Protein AF-A0A1H8SU62-F1 (afdb_monomer_lite)

Secondary structure (DSSP, 8-state):
-EEEE-S-HHHHHHHHHHHHHTT--EEE-SSSEEEE-GGGHHHHHHHHHHHHIIIIIHHHHHHHHHHTS----HHHHHHHHHHHHHHHH-STTTT-HHHHHHHHHHHHHT---TT-SEEEHHHHHHHHHHH-HHHHHHHHHHHHHHHHHHHHHHHHHHHHHHHHHTSPPB--EEEEEETTEEEEEETTSPBPPHHHHHHHHHHTTGGGGT--TT-TTHHHHHHH-BS-EEEE-S-TT-HHHHHHHHHHGGGEEEE-GGG---

pLDDT: mean 88.72, std 9.35, range [48.22, 98.31]

Foldseek 3Di:
DAKEFDPDQVLVVVLVVVCVVVVADWDDPDSGIIDHDLVCQLVVLLVLLVSCLPPPLLVVLLVCCCPPVVDDDPVVSVQLSVLLCCLQRHCPVPPVVVSVVLNVVSSVLSHDDSPHHYDYSVVSVVVCVVPPVVSSVVSSVVSVVVVVVVVVVVVLLVVLQVLLVVDDAAFEWEWADDPPDIWIAGPVRHTDDPVNLVVLLVPRVPVVRPPPPPPSPSSSCSSRSHQAYEYADPDPPDPVLVSCCSRNPPRYDYDHNVPDPD

Radius of gyration: 25.81 Å; chains: 1; bounding box: 54×44×72 Å

Organism: NCBI:txid872970

InterPro domains:
  IPR014199 Sporulation protein YtxC [PF08812] (44-252)

Sequence (262 aa):
MVKVKFKNEMDQHLLRIKLREQQLMWRIVNDQEIEIFDHDVERISHWLAELFFYYDLRSTLKDRLINHYYYYDFNEIDTILAIAAQILLTEQYKGVSFLTDLYVTYQSYFKLEDKKDLYDYELTIQQFYHQADWVIDEVVARAIDEKKQDESYQIFLQSLRDFVKERALGAICYLKQDADQLRIYQDGGKRYQNHELDQLIMSTPLHIYDFSYDDECLCPLLALNPKNLYIYSDAQTDPILTTLQNVFEERVIICPEHAFPY

Structure (mmCIF, N/CA/C/O backbone):
data_AF-A0A1H8SU62-F1
#
_entry.id   AF-A0A1H8SU62-F1
#
loop_
_atom_site.group_PDB
_atom_site.id
_atom_site.type_symbol
_atom_site.label_atom_id
_atom_site.label_alt_id
_atom_site.label_comp_id
_atom_site.label_asym_id
_atom_site.label_entity_id
_atom_site.label_seq_id
_atom_site.pdbx_PDB_ins_code
_atom_site.Cartn_x
_atom_site.Cartn_y
_atom_site.Cartn_z
_atom_site.occupancy
_atom_site.B_iso_or_equiv
_atom_site.auth_seq_id
_atom_site.auth_comp_id
_atom_site.auth_asym_id
_atom_site.auth_atom_id
_atom_site.pdbx_PDB_model_num
ATOM 1 N N . MET A 1 1 ? 13.087 13.969 -29.354 1.00 80.19 1 MET A N 1
ATOM 2 C CA . MET A 1 1 ? 12.530 12.607 -29.475 1.00 80.19 1 MET A CA 1
ATOM 3 C C . MET A 1 1 ? 13.539 11.671 -28.854 1.00 80.19 1 MET A C 1
ATOM 5 O O . MET A 1 1 ? 14.727 11.878 -29.081 1.00 80.19 1 MET A O 1
ATOM 9 N N . VAL A 1 2 ? 13.095 10.652 -28.124 1.00 87.00 2 VAL A N 1
ATOM 10 C CA . VAL A 1 2 ? 13.981 9.695 -27.445 1.00 87.00 2 VAL A CA 1
ATOM 11 C C . VAL A 1 2 ? 13.826 8.323 -28.089 1.00 87.00 2 VAL A C 1
ATOM 13 O O . VAL A 1 2 ? 12.703 7.857 -28.299 1.00 87.00 2 VAL A O 1
ATOM 16 N N . LYS A 1 3 ? 14.942 7.661 -28.413 1.00 91.31 3 LYS A N 1
ATOM 17 C CA . LYS A 1 3 ? 14.925 6.265 -28.869 1.00 91.31 3 LYS A CA 1
ATOM 18 C C . LYS A 1 3 ? 15.132 5.334 -27.690 1.00 91.31 3 LYS A C 1
ATOM 20 O O . LYS A 1 3 ? 16.090 5.494 -26.943 1.00 91.31 3 LYS A O 1
ATOM 25 N N . VAL A 1 4 ? 14.274 4.337 -27.564 1.00 91.75 4 VAL A N 1
ATOM 26 C CA . VAL A 1 4 ? 14.376 3.262 -26.581 1.00 91.75 4 VAL A CA 1
ATOM 27 C C . VAL A 1 4 ? 14.733 1.986 -27.329 1.00 91.75 4 VAL A C 1
ATOM 29 O O . VAL A 1 4 ? 14.004 1.551 -28.225 1.00 91.75 4 VAL A O 1
ATOM 32 N N . LYS A 1 5 ? 15.879 1.412 -26.982 1.00 93.31 5 LYS A N 1
ATOM 33 C CA . LYS A 1 5 ? 16.399 0.176 -27.548 1.00 93.31 5 LYS A CA 1
ATOM 34 C C . LYS A 1 5 ? 16.127 -0.989 -26.607 1.00 93.31 5 LYS A C 1
ATOM 36 O O . LYS A 1 5 ? 16.417 -0.896 -25.417 1.00 93.31 5 LYS A O 1
ATOM 41 N N . PHE A 1 6 ? 15.646 -2.073 -27.202 1.00 92.88 6 PHE A N 1
ATOM 42 C CA . PHE A 1 6 ? 15.405 -3.366 -26.584 1.00 92.88 6 PHE A CA 1
ATOM 43 C C . PHE A 1 6 ? 16.187 -4.441 -27.345 1.00 92.88 6 PHE A C 1
ATOM 45 O O . PHE A 1 6 ? 16.160 -4.498 -28.576 1.00 92.88 6 PHE A O 1
ATOM 52 N N . LYS A 1 7 ? 16.875 -5.314 -26.624 1.00 89.00 7 LYS A N 1
ATOM 53 C CA . LYS A 1 7 ? 17.451 -6.572 -27.116 1.00 89.00 7 LYS A CA 1
ATOM 54 C C . LYS A 1 7 ? 16.427 -7.701 -27.064 1.00 89.00 7 LYS A C 1
ATOM 56 O O . LYS A 1 7 ? 16.526 -8.621 -27.874 1.00 89.00 7 LYS A O 1
ATOM 61 N N . ASN A 1 8 ? 15.477 -7.642 -26.135 1.00 87.00 8 ASN A N 1
ATOM 62 C CA . ASN A 1 8 ? 14.402 -8.616 -26.005 1.00 87.00 8 ASN A CA 1
ATOM 63 C C . ASN A 1 8 ? 13.141 -8.163 -26.764 1.00 87.00 8 ASN A C 1
ATOM 65 O O . ASN A 1 8 ? 12.555 -7.119 -26.473 1.00 87.00 8 ASN A O 1
ATOM 69 N N . GLU A 1 9 ? 12.691 -8.973 -27.727 1.00 85.50 9 GLU A N 1
ATOM 70 C CA . GLU A 1 9 ? 11.477 -8.690 -28.506 1.00 85.50 9 GLU A CA 1
ATOM 71 C C . GLU A 1 9 ? 10.210 -8.671 -27.640 1.00 85.50 9 GLU A C 1
ATOM 73 O O . GLU A 1 9 ? 9.275 -7.926 -27.941 1.00 85.50 9 GLU A O 1
ATOM 78 N N . MET A 1 10 ? 10.172 -9.451 -26.553 1.00 87.56 10 MET A N 1
ATOM 79 C CA . MET A 1 10 ? 9.022 -9.488 -25.646 1.00 87.56 10 MET A CA 1
ATOM 80 C C . MET A 1 10 ? 8.835 -8.159 -24.915 1.00 87.56 10 MET A C 1
ATOM 82 O O . MET A 1 10 ? 7.730 -7.617 -24.918 1.00 87.56 10 MET A O 1
ATOM 86 N N . ASP A 1 11 ? 9.906 -7.597 -24.359 1.00 89.94 11 ASP A N 1
ATOM 87 C CA . ASP A 1 11 ? 9.868 -6.331 -23.613 1.00 89.94 11 ASP A CA 1
ATOM 88 C C . ASP A 1 11 ? 9.456 -5.176 -24.528 1.00 89.94 11 ASP A C 1
ATOM 90 O O . ASP A 1 11 ? 8.573 -4.371 -24.211 1.00 89.94 11 ASP A O 1
ATOM 94 N N . GLN A 1 12 ? 10.007 -5.179 -25.742 1.00 91.31 12 GLN A N 1
ATOM 95 C CA . GLN A 1 12 ? 9.610 -4.258 -26.792 1.00 91.31 12 GLN A CA 1
ATOM 96 C C . GLN A 1 12 ? 8.119 -4.403 -27.146 1.00 91.31 12 GLN A C 1
ATOM 98 O O . GLN A 1 12 ? 7.410 -3.405 -27.303 1.00 91.31 12 GLN A O 1
ATOM 103 N N . HIS A 1 13 ? 7.624 -5.635 -27.296 1.00 90.31 13 HIS A N 1
ATOM 104 C CA . HIS A 1 13 ? 6.225 -5.907 -27.621 1.00 90.31 13 HIS A CA 1
ATOM 105 C C . HIS A 1 13 ? 5.271 -5.419 -26.524 1.00 90.31 13 HIS A C 1
ATOM 107 O O . HIS A 1 13 ? 4.254 -4.792 -26.832 1.00 90.31 13 HIS A O 1
ATOM 113 N N . LEU A 1 14 ? 5.620 -5.642 -25.258 1.00 90.56 14 LEU A N 1
ATOM 114 C CA . LEU A 1 14 ? 4.830 -5.220 -24.102 1.00 90.56 14 LEU A CA 1
ATOM 115 C C . LEU A 1 14 ? 4.720 -3.696 -24.013 1.00 90.56 14 LEU A C 1
ATOM 117 O O . LEU A 1 14 ? 3.614 -3.170 -23.852 1.00 90.56 14 LEU A O 1
ATOM 121 N N . LEU A 1 15 ? 5.825 -2.969 -24.222 1.00 91.12 15 LEU A N 1
ATOM 122 C CA . LEU A 1 15 ? 5.770 -1.508 -24.288 1.00 91.12 15 LEU A CA 1
ATOM 123 C C . LEU A 1 15 ? 4.880 -1.031 -25.450 1.00 91.12 15 LEU A C 1
ATOM 125 O O . LEU A 1 15 ? 4.093 -0.098 -25.286 1.00 91.12 15 LEU A O 1
ATOM 129 N N . ARG A 1 16 ? 4.945 -1.685 -26.618 1.00 90.00 16 ARG A N 1
ATOM 130 C CA . ARG A 1 16 ? 4.105 -1.342 -27.784 1.00 90.00 16 ARG A CA 1
ATOM 131 C C . ARG A 1 16 ? 2.614 -1.536 -27.524 1.00 90.00 16 ARG A C 1
ATOM 133 O O . ARG A 1 16 ? 1.825 -0.720 -28.002 1.00 90.00 16 ARG A O 1
ATOM 140 N N . ILE A 1 17 ? 2.221 -2.594 -26.810 1.00 90.62 17 ILE A N 1
ATOM 141 C CA . ILE A 1 17 ? 0.822 -2.803 -26.404 1.00 90.62 17 ILE A CA 1
ATOM 142 C C . ILE A 1 17 ? 0.361 -1.610 -25.567 1.00 90.62 17 ILE A C 1
ATOM 144 O O . ILE A 1 17 ? -0.621 -0.958 -25.920 1.00 90.62 17 ILE A O 1
ATOM 148 N N . LYS A 1 18 ? 1.137 -1.252 -24.543 1.00 90.38 18 LYS A N 1
ATOM 149 C CA . LYS A 1 18 ? 0.808 -0.158 -23.626 1.00 90.38 18 LYS A CA 1
ATOM 150 C C . LYS A 1 18 ? 0.732 1.204 -24.321 1.00 90.38 18 LYS A C 1
ATOM 152 O O . LYS A 1 18 ? -0.202 1.970 -24.095 1.00 90.38 18 LYS A O 1
ATOM 157 N N . LEU A 1 19 ? 1.662 1.478 -25.240 1.00 90.06 19 LEU A N 1
ATOM 158 C CA . LEU A 1 19 ? 1.638 2.677 -26.084 1.00 90.06 19 LEU A CA 1
ATOM 159 C C . LEU A 1 19 ? 0.359 2.755 -26.936 1.00 90.06 19 LEU A C 1
ATOM 161 O O . LEU A 1 19 ? -0.230 3.829 -27.056 1.00 90.06 19 LEU A O 1
ATOM 165 N N . ARG A 1 20 ? -0.092 1.630 -27.513 1.00 90.62 20 ARG A N 1
ATOM 166 C CA . ARG A 1 20 ? -1.335 1.571 -28.306 1.00 90.62 20 ARG A CA 1
ATOM 167 C C . ARG A 1 20 ? -2.582 1.765 -27.452 1.00 90.62 20 ARG A C 1
ATOM 169 O O . ARG A 1 20 ? -3.463 2.518 -27.858 1.00 90.62 20 ARG A O 1
ATOM 176 N N . GLU A 1 21 ? -2.658 1.110 -26.296 1.00 90.69 21 GLU A N 1
ATOM 177 C CA . GLU A 1 21 ? -3.787 1.235 -25.362 1.00 90.69 21 GLU A CA 1
ATOM 178 C C . GLU A 1 21 ? -3.997 2.682 -24.912 1.00 90.69 21 GLU A C 1
ATOM 180 O O . GLU A 1 21 ? -5.129 3.137 -24.774 1.00 90.69 21 GLU A O 1
ATOM 185 N N . GLN A 1 22 ? -2.902 3.420 -24.745 1.00 89.19 22 GLN A N 1
ATOM 186 C CA . GLN A 1 22 ? -2.911 4.807 -24.289 1.00 89.19 22 GLN A CA 1
ATOM 187 C C . GLN A 1 22 ? -2.891 5.828 -25.431 1.00 89.19 22 GLN A C 1
ATOM 189 O O . GLN A 1 22 ? -2.747 7.021 -25.173 1.00 89.19 22 GLN A O 1
ATOM 194 N N . GLN A 1 23 ? -3.047 5.365 -26.678 1.00 87.19 23 GLN A N 1
ATOM 195 C CA . GLN A 1 23 ? -3.116 6.191 -27.887 1.00 87.19 23 GLN A CA 1
ATOM 196 C C . GLN A 1 23 ? -1.925 7.149 -28.060 1.00 87.19 23 GLN A C 1
ATOM 198 O O . GLN A 1 23 ? -2.066 8.226 -28.640 1.00 87.19 23 GLN A O 1
ATOM 203 N N . LEU A 1 24 ? -0.744 6.755 -27.578 1.00 87.62 24 LEU A N 1
ATOM 204 C CA . LEU A 1 24 ? 0.466 7.561 -27.708 1.00 87.62 24 LEU A CA 1
ATOM 205 C C . LEU A 1 24 ? 1.086 7.391 -29.093 1.00 87.62 24 LEU A C 1
ATOM 207 O O . LEU A 1 24 ? 1.017 6.325 -29.712 1.00 87.62 24 LEU A O 1
ATOM 211 N N . MET A 1 25 ? 1.711 8.457 -29.583 1.00 85.44 25 MET A N 1
ATOM 212 C CA . MET A 1 25 ? 2.413 8.440 -30.862 1.00 85.44 25 MET A CA 1
ATOM 213 C C . MET A 1 25 ? 3.802 7.819 -30.677 1.00 85.44 25 MET A C 1
ATOM 215 O O . MET A 1 25 ? 4.532 8.165 -29.755 1.00 85.44 25 MET A O 1
ATOM 219 N N . TRP A 1 26 ? 4.192 6.910 -31.566 1.00 89.94 26 TRP A N 1
ATOM 220 C CA . TRP A 1 26 ? 5.520 6.290 -31.576 1.00 89.94 26 TRP A CA 1
ATOM 221 C C . TRP A 1 26 ? 5.835 5.759 -32.972 1.00 89.94 26 TRP A C 1
ATOM 223 O O . TRP A 1 26 ? 4.931 5.560 -33.790 1.00 89.94 26 TRP A O 1
ATOM 233 N N . ARG A 1 27 ? 7.113 5.506 -33.262 1.00 88.75 27 ARG A N 1
ATOM 234 C CA . ARG A 1 27 ? 7.515 4.830 -34.503 1.00 88.75 27 ARG A CA 1
ATOM 235 C C . ARG A 1 27 ? 8.575 3.770 -34.260 1.00 88.75 27 ARG A C 1
ATOM 237 O O . ARG A 1 27 ? 9.408 3.894 -33.371 1.00 88.75 27 ARG A O 1
ATOM 244 N N . ILE A 1 28 ? 8.550 2.734 -35.090 1.00 88.62 28 ILE A N 1
ATOM 245 C CA . ILE A 1 28 ? 9.623 1.742 -35.160 1.00 88.62 28 ILE A CA 1
ATOM 246 C C . ILE A 1 28 ? 10.748 2.357 -35.987 1.00 88.62 28 ILE A C 1
ATOM 248 O O . ILE A 1 28 ? 10.514 2.765 -37.125 1.00 88.62 28 ILE A O 1
ATOM 252 N N . VAL A 1 29 ? 11.948 2.444 -35.415 1.00 88.06 29 VAL A N 1
ATOM 253 C CA . VAL A 1 29 ? 13.147 2.889 -36.143 1.00 88.06 29 VAL A CA 1
ATOM 254 C C . VAL A 1 29 ? 13.807 1.693 -36.819 1.00 88.06 29 VAL A C 1
ATOM 256 O O . VAL A 1 29 ? 14.164 1.758 -37.993 1.00 88.06 29 VAL A O 1
ATOM 259 N N . ASN A 1 30 ? 13.942 0.597 -36.077 1.00 88.69 30 ASN A N 1
ATOM 260 C CA . ASN A 1 30 ? 14.419 -0.700 -36.546 1.00 88.69 30 ASN A CA 1
ATOM 261 C C . ASN A 1 30 ? 13.845 -1.806 -35.639 1.00 88.69 30 ASN A C 1
ATOM 263 O O . ASN A 1 30 ? 13.056 -1.518 -34.738 1.00 88.69 30 ASN A O 1
ATOM 267 N N . ASP A 1 31 ? 14.244 -3.059 -35.855 1.00 84.75 31 ASP A N 1
ATOM 268 C CA . ASP A 1 31 ? 13.717 -4.207 -35.102 1.00 84.75 31 ASP A CA 1
ATOM 269 C C . ASP A 1 31 ? 13.921 -4.088 -33.581 1.00 84.75 31 ASP A C 1
ATOM 271 O O . ASP A 1 31 ? 13.123 -4.613 -32.812 1.00 84.75 31 ASP A O 1
ATOM 275 N N . GLN A 1 32 ? 14.920 -3.329 -33.125 1.00 87.62 32 GLN A N 1
ATOM 276 C CA . GLN A 1 32 ? 15.281 -3.177 -31.711 1.00 87.62 32 GLN A CA 1
ATOM 277 C C . GLN A 1 32 ? 14.908 -1.813 -31.117 1.00 87.62 32 GLN A C 1
ATOM 279 O O . GLN A 1 32 ? 14.823 -1.678 -29.900 1.00 87.62 32 GLN A O 1
ATOM 284 N N . GLU A 1 33 ? 14.632 -0.804 -31.940 1.00 91.12 33 GLU A N 1
ATOM 285 C CA . GLU A 1 33 ? 14.457 0.580 -31.501 1.00 91.12 33 GLU A CA 1
ATOM 286 C C . GLU A 1 33 ? 13.044 1.109 -31.752 1.00 91.12 33 GLU A C 1
ATOM 288 O O . GLU A 1 33 ? 12.509 1.073 -32.867 1.00 91.12 33 GLU A O 1
ATOM 293 N N . ILE A 1 34 ? 12.473 1.691 -30.702 1.00 91.19 34 ILE A N 1
ATOM 294 C CA . ILE A 1 34 ? 11.247 2.481 -30.754 1.00 91.19 34 ILE A CA 1
ATOM 295 C C . ILE A 1 34 ? 11.624 3.933 -30.501 1.00 91.19 34 ILE A C 1
ATOM 297 O O . ILE A 1 34 ? 12.335 4.229 -29.548 1.00 91.19 34 ILE A O 1
ATOM 301 N N . GLU A 1 35 ? 11.133 4.847 -31.324 1.00 90.19 35 GLU A N 1
ATOM 302 C CA . GLU A 1 35 ? 11.255 6.273 -31.054 1.00 90.19 35 GLU A CA 1
ATOM 303 C C . GLU A 1 35 ? 9.947 6.830 -30.514 1.00 90.19 35 GLU A C 1
ATOM 305 O O . GLU A 1 35 ? 8.857 6.514 -31.013 1.00 90.19 35 GLU A O 1
ATOM 310 N N . ILE A 1 36 ? 10.090 7.671 -29.494 1.00 88.69 36 ILE A N 1
ATOM 311 C CA . ILE A 1 36 ? 8.989 8.242 -28.745 1.00 88.69 36 ILE A CA 1
ATOM 312 C C . ILE A 1 36 ? 9.149 9.761 -28.632 1.00 88.69 36 ILE A C 1
ATOM 314 O O . ILE A 1 36 ? 10.251 10.313 -28.729 1.00 88.69 36 ILE A O 1
ATOM 318 N N . PHE A 1 37 ? 8.022 10.453 -28.496 1.00 84.31 37 PHE A N 1
ATOM 319 C CA . PHE A 1 37 ? 7.964 11.908 -28.458 1.00 84.31 37 PHE A CA 1
ATOM 320 C C . PHE A 1 37 ? 8.298 12.438 -27.060 1.00 84.31 37 PHE A C 1
ATOM 322 O O . PHE A 1 37 ? 7.964 11.821 -26.055 1.00 84.31 37 PHE A O 1
ATOM 329 N N . ASP A 1 38 ? 8.916 13.620 -27.008 1.00 79.75 38 ASP A N 1
ATOM 330 C CA . ASP A 1 38 ? 9.481 14.171 -25.765 1.00 79.75 38 ASP A CA 1
ATOM 331 C C . ASP A 1 38 ? 8.427 14.464 -24.687 1.00 79.75 38 ASP A C 1
ATOM 333 O O . ASP A 1 38 ? 8.704 14.371 -23.501 1.00 79.75 38 ASP A O 1
ATOM 337 N N . HIS A 1 39 ? 7.187 14.759 -25.081 1.00 84.12 39 HIS A N 1
ATOM 338 C CA . HIS A 1 39 ? 6.113 15.052 -24.127 1.00 84.12 39 HIS A CA 1
ATOM 339 C C . HIS A 1 39 ? 5.650 13.835 -23.307 1.00 84.12 39 HIS A C 1
ATOM 341 O O . HIS A 1 39 ? 4.993 14.023 -22.288 1.00 84.12 39 HIS A O 1
ATOM 347 N N . ASP A 1 40 ? 5.999 12.611 -23.721 1.00 87.56 40 ASP A N 1
ATOM 348 C CA . ASP A 1 40 ? 5.587 11.370 -23.051 1.00 87.56 40 ASP A CA 1
ATOM 349 C C . ASP A 1 40 ? 6.707 10.739 -22.198 1.00 87.56 40 ASP A C 1
ATOM 351 O O . ASP A 1 40 ? 6.511 9.685 -21.588 1.00 87.56 40 ASP A O 1
ATOM 355 N N . VAL A 1 41 ? 7.886 11.369 -22.138 1.00 88.50 41 VAL A N 1
ATOM 356 C CA . VAL A 1 41 ? 9.120 10.826 -21.535 1.00 88.50 41 VAL A CA 1
ATOM 357 C C . VAL A 1 41 ? 8.924 10.395 -20.082 1.00 88.50 41 VAL A C 1
ATOM 359 O O . VAL A 1 41 ? 9.322 9.285 -19.722 1.00 88.50 41 VAL A O 1
ATOM 362 N N . GLU A 1 42 ? 8.279 11.213 -19.247 1.00 89.81 42 GLU A N 1
ATOM 363 C CA . GLU A 1 42 ? 8.022 10.871 -17.837 1.00 89.81 42 GLU A CA 1
ATOM 364 C C . GLU A 1 42 ? 7.132 9.632 -17.708 1.00 89.81 42 GLU A C 1
ATOM 366 O O . GLU A 1 42 ? 7.440 8.695 -16.969 1.00 89.81 42 GLU A O 1
ATOM 371 N N . ARG A 1 43 ? 6.055 9.586 -18.496 1.00 90.69 43 ARG A N 1
ATOM 372 C CA . ARG A 1 43 ? 5.093 8.484 -18.484 1.00 90.69 43 ARG A CA 1
ATOM 373 C C . ARG A 1 43 ? 5.725 7.171 -18.931 1.00 90.69 43 ARG A C 1
ATOM 375 O O . ARG A 1 43 ? 5.437 6.118 -18.370 1.00 90.69 43 ARG A O 1
ATOM 382 N N . ILE A 1 44 ? 6.595 7.229 -19.931 1.00 92.44 44 ILE A N 1
ATOM 383 C CA . ILE A 1 44 ? 7.276 6.042 -20.445 1.00 92.44 44 ILE A CA 1
ATOM 384 C C . ILE A 1 44 ? 8.384 5.597 -19.502 1.00 92.44 44 ILE A C 1
ATOM 386 O O . ILE A 1 44 ? 8.540 4.398 -19.313 1.00 92.44 44 ILE A O 1
ATOM 390 N N . SER A 1 45 ? 9.103 6.529 -18.870 1.00 94.25 45 SER A N 1
ATOM 391 C CA . SER A 1 45 ? 10.074 6.203 -17.816 1.00 94.25 45 SER A CA 1
ATOM 392 C C . SER A 1 45 ? 9.422 5.348 -16.733 1.00 94.25 45 SER A C 1
ATOM 394 O O . SER A 1 45 ? 9.931 4.288 -16.371 1.00 94.25 45 SER A O 1
ATOM 396 N N . HIS A 1 46 ? 8.233 5.766 -16.295 1.00 94.12 46 HIS A N 1
ATOM 397 C CA . HIS A 1 46 ? 7.438 5.014 -15.340 1.00 94.12 46 HIS A CA 1
ATOM 398 C C . HIS A 1 46 ? 7.064 3.616 -15.859 1.00 94.12 46 HIS A C 1
ATOM 400 O O . HIS A 1 46 ? 7.200 2.626 -15.147 1.00 94.12 46 HIS A O 1
ATOM 406 N N . TRP A 1 47 ? 6.660 3.491 -17.125 1.00 94.69 47 TRP A N 1
ATOM 407 C CA . TRP A 1 47 ? 6.332 2.184 -17.704 1.00 94.69 47 TRP A CA 1
ATOM 408 C C . TRP A 1 47 ? 7.527 1.260 -17.889 1.00 94.69 47 TRP A C 1
ATOM 410 O O . TRP A 1 47 ? 7.345 0.051 -17.800 1.00 94.69 47 TRP A O 1
ATOM 420 N N . LEU A 1 48 ? 8.717 1.797 -18.152 1.00 95.69 48 LEU A N 1
ATOM 421 C CA . LEU A 1 48 ? 9.949 1.012 -18.201 1.00 95.69 48 LEU A CA 1
ATOM 422 C C . LEU A 1 48 ? 10.288 0.460 -16.813 1.00 95.69 48 LEU A C 1
ATOM 424 O O . LEU A 1 48 ? 10.642 -0.709 -16.703 1.00 95.69 48 LEU A O 1
ATOM 428 N N . ALA A 1 49 ? 10.103 1.264 -15.761 1.00 96.75 49 ALA A N 1
ATOM 429 C CA . ALA A 1 49 ? 10.224 0.799 -14.383 1.00 96.75 49 ALA A CA 1
ATOM 430 C C . ALA A 1 49 ? 9.191 -0.301 -14.069 1.00 96.75 49 ALA A C 1
ATOM 432 O O . ALA A 1 49 ? 9.554 -1.373 -13.596 1.00 96.75 49 ALA A O 1
ATOM 433 N N . GLU A 1 50 ? 7.911 -0.099 -14.399 1.00 96.38 50 GLU A N 1
ATOM 434 C CA . GLU A 1 50 ? 6.878 -1.128 -14.200 1.00 96.38 50 GLU A CA 1
ATOM 435 C C . GLU A 1 50 ? 7.176 -2.419 -14.979 1.00 96.38 50 GLU A C 1
ATOM 437 O O . GLU A 1 50 ? 7.007 -3.516 -14.446 1.00 96.38 50 GLU A O 1
ATOM 442 N N . LEU A 1 51 ? 7.634 -2.307 -16.229 1.00 95.75 51 LEU A N 1
ATOM 443 C CA . LEU A 1 51 ? 8.027 -3.451 -17.051 1.00 95.75 51 LEU A CA 1
ATOM 444 C C . LEU A 1 51 ? 9.142 -4.244 -16.358 1.00 95.75 51 LEU A C 1
ATOM 446 O O . LEU A 1 51 ? 8.996 -5.448 -16.151 1.00 95.75 51 LEU A O 1
ATOM 450 N N . PHE A 1 52 ? 10.194 -3.561 -15.910 1.00 96.19 52 PHE A N 1
ATOM 451 C CA . PHE A 1 52 ? 11.290 -4.190 -15.181 1.00 96.19 52 PHE A CA 1
ATOM 452 C C . PHE A 1 52 ? 10.807 -4.857 -13.889 1.00 96.19 52 PHE A C 1
ATOM 454 O O . PHE A 1 52 ? 11.206 -5.984 -13.586 1.00 96.19 52 PHE A O 1
ATOM 461 N N . PHE A 1 53 ? 9.914 -4.202 -13.136 1.00 97.25 53 PHE A N 1
ATOM 462 C CA . PHE A 1 53 ? 9.354 -4.777 -11.917 1.00 97.25 53 PHE A CA 1
ATOM 463 C C . PHE A 1 53 ? 8.695 -6.131 -12.188 1.00 97.25 53 PHE A C 1
ATOM 465 O O . PHE A 1 53 ? 9.032 -7.123 -11.544 1.00 97.25 53 PHE A O 1
ATOM 472 N N . TYR A 1 54 ? 7.753 -6.182 -13.131 1.00 95.44 54 TYR A N 1
ATOM 473 C CA . TYR A 1 54 ? 6.915 -7.365 -13.319 1.00 95.44 54 TYR A CA 1
ATOM 474 C C . TYR A 1 54 ? 7.626 -8.526 -14.016 1.00 95.44 54 TYR A C 1
ATOM 476 O O . TYR A 1 54 ? 7.316 -9.676 -13.696 1.00 95.44 54 TYR A O 1
ATOM 484 N N . TYR A 1 55 ? 8.548 -8.248 -14.941 1.00 93.12 55 TYR A N 1
ATOM 485 C CA . TYR A 1 55 ? 9.148 -9.279 -15.795 1.00 93.12 55 TYR A CA 1
ATOM 486 C C . TYR A 1 55 ? 10.527 -9.746 -15.328 1.00 93.12 55 TYR A C 1
ATOM 488 O O . TYR A 1 55 ? 10.854 -10.916 -15.522 1.00 93.12 55 TYR A O 1
ATOM 496 N N . ASP A 1 56 ? 11.284 -8.895 -14.634 1.00 93.12 56 ASP A N 1
ATOM 497 C CA . ASP A 1 56 ? 12.624 -9.232 -14.156 1.00 93.12 56 ASP A CA 1
ATOM 498 C C . ASP A 1 56 ? 12.663 -9.268 -12.622 1.00 93.12 56 ASP A C 1
ATOM 500 O O . ASP A 1 56 ? 12.810 -10.334 -12.008 1.00 93.12 56 ASP A O 1
ATOM 504 N N . LEU A 1 57 ? 12.456 -8.111 -11.984 1.00 96.62 57 LEU A N 1
ATOM 505 C CA . LEU A 1 57 ? 12.721 -7.917 -10.559 1.00 96.62 57 LEU A CA 1
ATOM 506 C C . LEU A 1 57 ? 11.814 -8.766 -9.663 1.00 96.62 57 LEU A C 1
ATOM 508 O O . LEU A 1 57 ? 12.293 -9.323 -8.677 1.00 96.62 57 LEU A O 1
ATOM 512 N N . ARG A 1 58 ? 10.527 -8.931 -9.999 1.00 97.12 58 ARG A N 1
ATOM 513 C CA . ARG A 1 58 ? 9.569 -9.721 -9.203 1.00 97.12 58 ARG A CA 1
ATOM 514 C C . ARG A 1 58 ? 10.060 -11.148 -8.966 1.00 97.12 58 ARG A C 1
ATOM 516 O O . ARG A 1 58 ? 9.868 -11.686 -7.876 1.00 97.12 58 ARG A O 1
ATOM 523 N N . SER A 1 59 ? 10.708 -11.757 -9.961 1.00 96.06 59 SER A N 1
ATOM 524 C CA . SER A 1 59 ? 11.283 -13.098 -9.818 1.00 96.06 59 SER A CA 1
ATOM 525 C C . SER A 1 59 ? 12.457 -13.115 -8.834 1.00 96.06 59 SER A C 1
ATOM 527 O O . SER A 1 59 ? 12.537 -14.011 -7.996 1.00 96.06 59 SER A O 1
ATOM 529 N N . THR A 1 60 ? 13.304 -12.083 -8.862 1.00 96.88 60 THR A N 1
ATOM 530 C CA . THR A 1 60 ? 14.415 -11.908 -7.918 1.00 96.88 60 THR A CA 1
ATOM 531 C C . THR A 1 60 ? 13.916 -11.658 -6.496 1.00 96.88 60 THR A C 1
ATOM 533 O O . THR A 1 60 ? 14.414 -12.271 -5.558 1.00 96.88 60 THR A O 1
ATOM 536 N N . LEU A 1 61 ? 12.900 -10.808 -6.319 1.00 97.81 61 LEU A N 1
ATOM 537 C CA . LEU A 1 61 ? 12.286 -10.558 -5.010 1.00 97.81 61 LEU A CA 1
ATOM 538 C C . LEU A 1 61 ? 11.686 -11.842 -4.430 1.00 97.81 61 LEU A C 1
ATOM 540 O O . LEU A 1 61 ? 11.886 -12.152 -3.257 1.00 97.81 61 LEU A O 1
ATOM 544 N N . LYS A 1 62 ? 11.004 -12.631 -5.267 1.00 97.81 62 LYS A N 1
ATOM 545 C CA . LYS A 1 62 ? 10.490 -13.949 -4.883 1.00 97.81 62 LYS A CA 1
ATOM 546 C C . LYS A 1 62 ? 11.611 -14.896 -4.451 1.00 97.81 62 LYS A C 1
ATOM 548 O O . LYS A 1 62 ? 11.462 -15.587 -3.447 1.00 97.81 62 LYS A O 1
ATOM 553 N N . ASP A 1 63 ? 12.724 -14.920 -5.179 1.00 96.88 63 ASP A N 1
ATOM 554 C CA . ASP A 1 63 ? 13.892 -15.725 -4.817 1.00 96.88 63 ASP A CA 1
ATOM 555 C C . ASP A 1 63 ? 14.481 -15.300 -3.460 1.00 96.88 63 ASP A C 1
ATOM 557 O O . ASP A 1 63 ? 14.728 -16.148 -2.601 1.00 96.88 63 ASP A O 1
ATOM 561 N N . ARG A 1 64 ? 14.602 -13.987 -3.204 1.00 96.81 64 ARG A N 1
ATOM 562 C CA . ARG A 1 64 ? 15.023 -13.450 -1.898 1.00 96.81 64 ARG A CA 1
ATOM 563 C C . ARG A 1 64 ? 14.084 -13.894 -0.775 1.00 96.81 64 ARG A C 1
ATOM 565 O O . ARG A 1 64 ? 14.562 -14.383 0.250 1.00 96.81 64 ARG A O 1
ATOM 572 N N . LEU A 1 65 ? 12.770 -13.801 -0.980 1.00 97.81 65 LEU A N 1
ATOM 573 C CA . LEU A 1 65 ? 11.764 -14.234 -0.004 1.00 97.81 65 LEU A CA 1
ATOM 574 C C . LEU A 1 65 ? 11.900 -15.717 0.364 1.00 97.81 65 LEU A C 1
ATOM 576 O O . LEU A 1 65 ? 11.854 -16.061 1.545 1.00 97.81 65 LEU A O 1
ATOM 580 N N . ILE A 1 66 ? 12.115 -16.582 -0.626 1.00 97.69 66 ILE A N 1
ATOM 581 C CA . ILE A 1 66 ? 12.236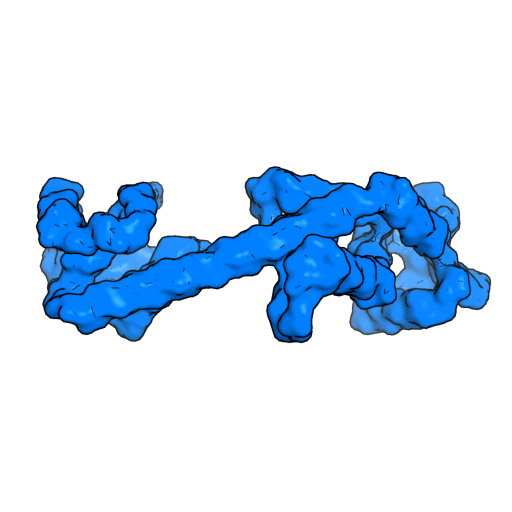 -18.030 -0.414 1.00 97.69 66 ILE A CA 1
ATOM 582 C C . ILE A 1 66 ? 13.581 -18.383 0.230 1.00 97.69 66 ILE A C 1
ATOM 584 O O . ILE A 1 66 ? 13.626 -19.117 1.217 1.00 97.69 66 ILE A O 1
ATOM 588 N N . ASN A 1 67 ? 14.683 -17.870 -0.318 1.00 96.81 67 ASN A N 1
ATOM 589 C CA . ASN A 1 67 ? 16.025 -18.346 0.023 1.00 96.81 67 ASN A CA 1
ATOM 590 C C . ASN A 1 67 ? 16.652 -17.633 1.229 1.00 96.81 67 ASN A C 1
ATOM 592 O O . ASN A 1 67 ? 17.528 -18.208 1.870 1.00 96.81 67 ASN A O 1
ATOM 596 N N . HIS A 1 68 ? 16.232 -16.401 1.539 1.00 95.12 68 HIS A N 1
ATOM 597 C CA . HIS A 1 68 ? 16.820 -15.600 2.623 1.00 95.12 68 HIS A CA 1
ATOM 598 C C . HIS A 1 68 ? 15.856 -15.406 3.795 1.00 95.12 68 HIS A C 1
ATOM 600 O O . HIS A 1 68 ? 16.291 -15.394 4.946 1.00 95.12 68 HIS A O 1
ATOM 606 N N . TYR A 1 69 ? 14.555 -15.292 3.510 1.00 95.50 69 TYR A N 1
ATOM 607 C CA . TYR A 1 69 ? 13.517 -15.074 4.522 1.00 95.50 69 TYR A CA 1
ATOM 608 C C . TYR A 1 69 ? 12.649 -16.310 4.803 1.00 95.50 69 TYR A C 1
ATOM 610 O O . TYR A 1 69 ? 11.834 -16.273 5.720 1.00 95.50 69 TYR A O 1
ATOM 618 N N . TYR A 1 70 ? 12.857 -17.415 4.076 1.00 96.31 70 TYR A N 1
ATOM 619 C CA . TYR A 1 70 ? 12.184 -18.704 4.284 1.00 96.31 70 TYR A CA 1
ATOM 620 C C . TYR A 1 70 ? 10.649 -18.648 4.164 1.00 96.31 70 TYR A C 1
ATOM 622 O O . TYR A 1 70 ? 9.939 -19.404 4.828 1.00 96.31 70 TYR A O 1
ATOM 630 N N . TYR A 1 71 ? 10.127 -17.770 3.302 1.00 95.56 71 TYR A N 1
ATOM 631 C CA . TYR A 1 71 ? 8.706 -17.750 2.946 1.00 95.56 71 TYR A CA 1
ATOM 632 C C . TYR A 1 71 ? 8.398 -18.831 1.905 1.00 95.56 71 TYR A C 1
ATOM 634 O O . TYR A 1 71 ? 9.048 -18.900 0.862 1.00 95.56 71 TYR A O 1
ATOM 642 N N . TYR A 1 72 ? 7.383 -19.659 2.171 1.00 94.12 72 TYR A N 1
ATOM 643 C CA . TYR A 1 72 ? 6.984 -20.770 1.291 1.00 94.12 72 TYR A CA 1
ATOM 644 C C . TYR A 1 72 ? 5.504 -20.757 0.895 1.00 94.12 72 TYR A C 1
ATOM 646 O O . TYR A 1 72 ? 5.124 -21.453 -0.047 1.00 94.12 72 TYR A O 1
ATOM 654 N N . ASP A 1 73 ? 4.667 -19.984 1.590 1.00 97.19 73 ASP A N 1
ATOM 655 C CA . ASP A 1 73 ? 3.265 -19.818 1.218 1.00 97.19 73 ASP A CA 1
ATOM 656 C C . ASP A 1 73 ? 3.157 -18.876 0.010 1.00 97.19 73 ASP A C 1
ATOM 658 O O . ASP A 1 73 ? 3.624 -17.737 0.037 1.00 97.19 73 ASP A O 1
ATOM 662 N N . PHE A 1 74 ? 2.550 -19.359 -1.075 1.00 94.31 74 PHE A N 1
ATOM 663 C CA . PHE A 1 74 ? 2.433 -18.594 -2.315 1.00 94.31 74 PHE A CA 1
ATOM 664 C C . PHE A 1 74 ? 1.549 -17.353 -2.182 1.00 94.31 74 PHE A C 1
ATOM 666 O O . PHE A 1 74 ? 1.875 -16.330 -2.779 1.00 94.31 74 PHE A O 1
ATOM 673 N N . ASN A 1 75 ? 0.473 -17.416 -1.395 1.00 96.25 75 ASN A N 1
ATOM 674 C CA . ASN A 1 75 ? -0.408 -16.269 -1.181 1.00 96.25 75 ASN A CA 1
ATOM 675 C C . ASN A 1 75 ? 0.301 -15.197 -0.348 1.00 96.25 75 ASN A C 1
ATOM 677 O O . ASN A 1 75 ? 0.171 -14.004 -0.622 1.00 96.25 75 ASN A O 1
ATOM 681 N N . GLU A 1 76 ? 1.074 -15.621 0.652 1.00 96.25 76 GLU A N 1
ATOM 682 C CA . GLU A 1 76 ? 1.883 -14.715 1.464 1.00 96.25 76 GLU A CA 1
ATOM 683 C C . GLU A 1 76 ? 2.967 -14.034 0.626 1.00 96.25 76 GLU A C 1
ATOM 685 O O . GLU A 1 76 ? 3.088 -12.810 0.655 1.00 96.25 76 GLU A O 1
ATOM 690 N N . ILE A 1 77 ? 3.694 -14.807 -0.185 1.00 97.81 77 ILE A N 1
ATOM 691 C CA . ILE A 1 77 ? 4.681 -14.273 -1.127 1.00 97.81 77 ILE A CA 1
ATOM 692 C C . ILE A 1 77 ? 4.026 -13.270 -2.079 1.00 97.81 77 ILE A C 1
ATOM 694 O O . ILE A 1 77 ? 4.551 -12.173 -2.252 1.00 97.81 77 ILE A O 1
ATOM 698 N N . ASP A 1 78 ? 2.887 -13.606 -2.690 1.00 97.56 78 ASP A N 1
ATOM 699 C CA . ASP A 1 78 ? 2.217 -12.699 -3.625 1.00 97.56 78 ASP A CA 1
ATOM 700 C C . ASP A 1 78 ? 1.710 -11.421 -2.943 1.00 97.56 78 ASP A C 1
ATOM 702 O O . ASP A 1 78 ? 1.790 -10.349 -3.544 1.00 97.56 78 ASP A O 1
ATOM 706 N N . THR A 1 79 ? 1.274 -11.503 -1.682 1.00 97.69 79 THR A N 1
ATOM 707 C CA . THR A 1 79 ? 0.920 -10.324 -0.874 1.00 97.69 79 THR A CA 1
ATOM 708 C C . THR A 1 79 ? 2.140 -9.430 -0.642 1.00 97.69 79 THR A C 1
ATOM 710 O O . THR A 1 79 ? 2.073 -8.227 -0.891 1.00 97.69 79 THR A O 1
ATOM 713 N N . ILE A 1 80 ? 3.282 -10.002 -0.244 1.00 98.31 80 ILE A N 1
ATOM 714 C CA . ILE A 1 80 ? 4.521 -9.232 -0.034 1.00 98.31 80 ILE A CA 1
ATOM 715 C C . ILE A 1 80 ? 4.994 -8.595 -1.348 1.00 98.31 80 ILE A C 1
ATOM 717 O O . ILE A 1 80 ? 5.375 -7.427 -1.376 1.00 98.31 80 ILE A O 1
ATOM 721 N N . LEU A 1 81 ? 4.931 -9.325 -2.465 1.00 98.31 81 LEU A N 1
ATOM 722 C CA . LEU A 1 81 ? 5.290 -8.792 -3.782 1.00 98.31 81 LEU A CA 1
ATOM 723 C C . LEU A 1 81 ? 4.342 -7.675 -4.240 1.00 98.31 81 LEU A C 1
ATOM 725 O O . LEU A 1 81 ? 4.786 -6.753 -4.923 1.00 98.31 81 LEU A O 1
ATOM 729 N N . ALA A 1 82 ? 3.060 -7.733 -3.872 1.00 97.81 82 ALA A N 1
ATOM 730 C CA . ALA A 1 82 ? 2.113 -6.655 -4.141 1.00 97.81 82 ALA A CA 1
ATOM 731 C C . ALA A 1 82 ? 2.460 -5.385 -3.346 1.00 97.81 82 ALA A C 1
ATOM 733 O O . ALA A 1 82 ? 2.450 -4.296 -3.917 1.00 97.81 82 ALA A O 1
ATOM 734 N N . ILE A 1 83 ? 2.850 -5.519 -2.075 1.00 97.62 83 ILE A N 1
ATOM 735 C CA . ILE A 1 83 ? 3.331 -4.393 -1.259 1.00 97.62 83 ILE A CA 1
ATOM 736 C C . ILE A 1 83 ? 4.636 -3.827 -1.839 1.00 97.62 83 ILE A C 1
ATOM 738 O O . ILE A 1 83 ? 4.767 -2.617 -2.007 1.00 97.62 83 ILE A O 1
ATOM 742 N N . ALA A 1 84 ? 5.581 -4.680 -2.247 1.00 98.12 84 ALA A N 1
ATOM 743 C CA . ALA A 1 84 ? 6.807 -4.233 -2.913 1.00 98.12 84 ALA A CA 1
ATOM 744 C C . ALA A 1 84 ? 6.510 -3.444 -4.205 1.00 98.12 84 ALA A C 1
ATOM 746 O O . ALA A 1 84 ? 7.165 -2.439 -4.482 1.00 98.12 84 ALA A O 1
ATOM 747 N N . ALA A 1 85 ? 5.493 -3.860 -4.969 1.00 97.81 85 ALA A N 1
ATOM 748 C CA . ALA A 1 85 ? 5.020 -3.115 -6.132 1.00 97.81 85 ALA A CA 1
ATOM 749 C C . ALA A 1 85 ? 4.476 -1.735 -5.729 1.00 97.81 85 ALA A C 1
ATOM 751 O O . ALA A 1 85 ? 4.824 -0.742 -6.360 1.00 97.81 85 ALA A O 1
ATOM 752 N N . GLN A 1 86 ? 3.675 -1.651 -4.661 1.00 96.69 86 GLN A N 1
ATOM 753 C CA . GLN A 1 86 ? 3.175 -0.373 -4.140 1.00 96.69 86 GLN A CA 1
ATOM 754 C C . GLN A 1 86 ? 4.323 0.558 -3.731 1.00 96.69 86 GLN A C 1
ATOM 756 O O . GLN A 1 86 ? 4.304 1.730 -4.107 1.00 96.69 86 GLN A O 1
ATOM 761 N N . ILE A 1 87 ? 5.343 0.037 -3.042 1.00 96.81 87 ILE A N 1
ATOM 762 C CA . ILE A 1 87 ? 6.521 0.806 -2.612 1.00 96.81 87 ILE A CA 1
ATOM 763 C C . ILE A 1 87 ? 7.305 1.361 -3.813 1.00 96.81 87 ILE A C 1
ATOM 765 O O . ILE A 1 87 ? 7.703 2.5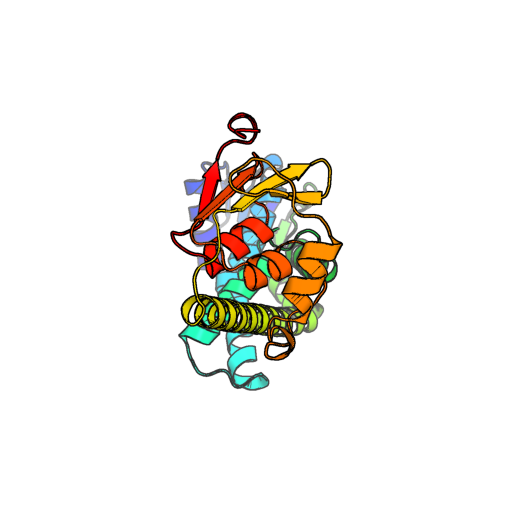21 -3.796 1.00 96.81 87 ILE A O 1
ATOM 769 N N . LEU A 1 88 ? 7.547 0.561 -4.857 1.00 96.88 88 LEU A N 1
ATOM 770 C CA . LEU A 1 88 ? 8.434 0.954 -5.965 1.00 96.88 88 LEU A CA 1
ATOM 771 C C . LEU A 1 88 ? 7.727 1.651 -7.134 1.00 96.88 88 LEU A C 1
ATOM 773 O O . LEU A 1 88 ? 8.369 2.380 -7.896 1.00 96.88 88 LEU A O 1
ATOM 777 N N . LEU A 1 89 ? 6.426 1.417 -7.306 1.00 95.94 89 LEU A N 1
ATOM 778 C CA . LEU A 1 89 ? 5.668 1.857 -8.481 1.00 95.94 89 LEU A CA 1
ATOM 779 C C . LEU A 1 89 ? 4.597 2.898 -8.159 1.00 95.94 89 LEU A C 1
ATOM 781 O O . LEU A 1 89 ? 3.995 3.433 -9.080 1.00 95.94 89 LEU A O 1
ATOM 785 N N . THR A 1 90 ? 4.323 3.215 -6.894 1.00 93.56 90 THR A N 1
ATOM 786 C CA . THR A 1 90 ? 3.250 4.163 -6.562 1.00 93.56 90 THR A CA 1
ATOM 787 C C . THR A 1 90 ? 3.684 5.189 -5.526 1.00 93.56 90 THR A C 1
ATOM 789 O O . THR A 1 90 ? 4.571 4.947 -4.716 1.00 93.56 90 THR A O 1
ATOM 792 N N . GLU A 1 91 ? 3.000 6.334 -5.502 1.00 89.38 91 GLU A N 1
ATOM 793 C CA . GLU A 1 91 ? 3.180 7.353 -4.461 1.00 89.38 91 GLU A CA 1
ATOM 794 C C . GLU A 1 91 ? 2.362 7.059 -3.183 1.00 89.38 91 GLU A C 1
ATOM 796 O O . GLU A 1 91 ? 2.136 7.964 -2.383 1.00 89.38 91 GLU A O 1
ATOM 801 N N . GLN A 1 92 ? 1.897 5.819 -2.965 1.00 87.56 92 GLN A N 1
ATOM 802 C CA . GLN A 1 92 ? 1.064 5.458 -1.805 1.00 87.56 92 GLN A CA 1
ATOM 803 C C . GLN A 1 92 ? 1.726 5.818 -0.467 1.00 87.56 92 GLN A C 1
ATOM 805 O O . GLN A 1 92 ? 1.053 6.252 0.462 1.00 87.56 92 GLN A O 1
ATOM 810 N N . TYR A 1 93 ? 3.050 5.693 -0.390 1.00 86.19 93 TYR A N 1
ATOM 811 C CA . TYR A 1 93 ? 3.837 5.955 0.816 1.00 86.19 93 TYR A CA 1
ATOM 812 C C . TYR A 1 93 ? 4.431 7.369 0.869 1.00 86.19 93 TYR A C 1
ATOM 814 O O . TYR A 1 93 ? 5.398 7.625 1.594 1.00 86.19 93 TYR A O 1
ATOM 822 N N . LYS A 1 94 ? 3.872 8.311 0.101 1.00 81.94 94 LYS A N 1
ATOM 823 C CA . LYS A 1 94 ? 4.302 9.712 0.108 1.00 81.94 94 LYS A CA 1
ATOM 824 C C . LYS A 1 94 ? 4.167 10.295 1.515 1.00 81.94 94 LYS A C 1
ATOM 826 O O . LYS A 1 94 ? 3.080 10.346 2.076 1.00 81.94 94 LYS A O 1
ATOM 831 N N . GLY A 1 95 ? 5.286 10.751 2.074 1.00 81.38 95 GLY A N 1
ATOM 832 C CA . GLY A 1 95 ? 5.366 11.259 3.450 1.00 81.38 95 GLY A CA 1
ATOM 833 C C . GLY A 1 95 ? 6.094 10.320 4.413 1.00 81.38 95 GLY A C 1
ATOM 834 O O . GLY A 1 95 ? 6.592 10.776 5.440 1.00 81.38 95 GLY A O 1
ATOM 835 N N . VAL A 1 96 ? 6.268 9.046 4.050 1.00 87.94 96 VAL A N 1
ATOM 836 C CA . VAL A 1 96 ? 7.201 8.141 4.731 1.00 87.94 96 VAL A CA 1
ATOM 837 C C . VAL A 1 96 ? 8.567 8.303 4.068 1.00 87.94 96 VAL A C 1
ATOM 839 O O . VAL A 1 96 ? 8.798 7.751 2.991 1.00 87.94 96 VAL A O 1
ATOM 842 N N . SER A 1 97 ? 9.457 9.094 4.689 1.00 86.44 97 SER A N 1
ATOM 843 C CA . SER A 1 97 ? 10.735 9.533 4.089 1.00 86.44 97 SER A CA 1
ATOM 844 C C . SER A 1 97 ? 11.488 8.393 3.400 1.00 86.44 97 SER A C 1
ATOM 846 O O . SER A 1 97 ? 11.779 8.483 2.216 1.00 86.44 97 SER A O 1
ATOM 848 N N . PHE A 1 98 ? 11.724 7.284 4.107 1.00 89.25 98 PHE A N 1
ATOM 849 C CA . PHE A 1 98 ? 12.530 6.182 3.581 1.00 89.25 98 PHE A CA 1
ATOM 850 C C . PHE A 1 98 ? 11.870 5.437 2.407 1.00 89.25 98 PHE A C 1
ATOM 852 O O . PHE A 1 98 ? 12.535 5.114 1.427 1.00 89.25 98 PHE A O 1
ATOM 859 N N . LEU A 1 99 ? 10.558 5.180 2.468 1.00 91.31 99 LEU A N 1
ATOM 860 C CA . LEU A 1 99 ? 9.838 4.514 1.372 1.00 91.31 99 LEU A CA 1
ATOM 861 C C . LEU A 1 99 ? 9.737 5.424 0.143 1.00 91.31 99 LEU A C 1
ATOM 863 O O . LEU A 1 99 ? 9.857 4.961 -0.990 1.00 91.31 99 LEU A O 1
ATOM 867 N N . THR A 1 100 ? 9.598 6.731 0.374 1.00 92.56 100 THR A N 1
ATOM 868 C CA . THR A 1 100 ? 9.655 7.740 -0.689 1.00 92.56 100 THR A CA 1
ATOM 869 C C . THR A 1 100 ? 11.033 7.742 -1.362 1.00 92.56 100 THR A C 1
ATOM 871 O O . THR A 1 100 ? 11.113 7.796 -2.588 1.00 92.56 100 THR A O 1
ATOM 874 N N . ASP A 1 101 ? 12.118 7.615 -0.593 1.00 92.75 101 ASP A N 1
ATOM 875 C CA . ASP A 1 101 ? 13.480 7.554 -1.134 1.00 92.75 101 ASP A CA 1
ATOM 876 C C . ASP A 1 101 ? 13.719 6.284 -1.967 1.00 92.75 101 ASP A C 1
ATOM 878 O O . ASP A 1 101 ? 14.357 6.358 -3.022 1.00 92.75 101 ASP A O 1
ATOM 882 N N . LEU A 1 102 ? 13.174 5.132 -1.550 1.00 94.38 102 LEU A N 1
ATOM 883 C CA . LEU A 1 102 ? 13.217 3.890 -2.333 1.00 94.38 102 LEU A CA 1
ATOM 884 C C . LEU A 1 102 ? 12.482 4.037 -3.668 1.00 94.38 102 LEU A C 1
ATOM 886 O O . LEU A 1 102 ? 13.049 3.699 -4.709 1.00 94.38 102 LEU A O 1
ATOM 890 N N . TYR A 1 103 ? 11.265 4.591 -3.649 1.00 95.25 103 TYR A N 1
ATOM 891 C CA . TYR A 1 103 ? 10.492 4.901 -4.853 1.00 95.25 103 TYR A CA 1
ATOM 892 C C . TYR A 1 103 ? 11.293 5.792 -5.813 1.00 95.25 103 TYR A C 1
ATOM 894 O O . TYR A 1 103 ? 11.520 5.427 -6.967 1.00 95.25 103 TYR A O 1
ATOM 902 N N . VAL A 1 104 ? 11.787 6.938 -5.333 1.00 94.69 104 VAL A N 1
ATOM 903 C CA . VAL A 1 104 ? 12.531 7.901 -6.163 1.00 94.69 104 VAL A CA 1
ATOM 904 C C . VAL A 1 104 ? 13.815 7.284 -6.717 1.00 94.69 104 VAL A C 1
ATOM 906 O O . VAL A 1 104 ? 14.112 7.439 -7.904 1.00 94.69 104 VAL A O 1
ATOM 909 N N . THR A 1 105 ? 14.562 6.557 -5.883 1.00 95.06 105 THR A N 1
ATOM 910 C CA . THR A 1 105 ? 15.798 5.878 -6.289 1.00 95.06 105 THR A CA 1
ATOM 911 C C . THR A 1 105 ? 15.516 4.856 -7.382 1.00 95.06 105 THR A C 1
ATOM 913 O O . THR A 1 105 ? 16.176 4.879 -8.420 1.00 95.06 105 THR A O 1
ATOM 916 N N . TYR A 1 106 ? 14.509 4.003 -7.198 1.00 96.38 106 TYR A N 1
ATOM 917 C CA . TYR A 1 106 ? 14.117 3.003 -8.185 1.00 96.38 106 TYR A CA 1
ATOM 918 C C . TYR A 1 106 ? 13.691 3.632 -9.517 1.00 96.38 106 TYR A C 1
ATOM 920 O O . TYR A 1 106 ? 14.224 3.270 -10.567 1.00 96.38 106 TYR A O 1
ATOM 928 N N . GLN A 1 107 ? 12.807 4.634 -9.478 1.00 95.31 107 GLN A N 1
ATOM 929 C CA . GLN A 1 107 ? 12.345 5.341 -10.677 1.00 95.31 107 GLN A CA 1
ATOM 930 C C . GLN A 1 107 ? 13.500 6.040 -11.416 1.00 95.31 107 GLN A C 1
ATOM 932 O O . GLN A 1 107 ? 13.489 6.125 -12.645 1.00 95.31 107 GLN A O 1
ATOM 937 N N . SER A 1 108 ? 14.532 6.503 -10.700 1.00 94.81 108 SER A N 1
ATOM 938 C CA . SER A 1 108 ? 15.660 7.215 -11.310 1.00 94.81 108 SER A CA 1
ATOM 939 C C . SER A 1 108 ? 16.489 6.365 -12.283 1.00 94.81 108 SER A C 1
ATOM 941 O O . SER A 1 108 ? 17.002 6.913 -13.258 1.00 94.81 108 SER A O 1
ATOM 943 N N . TYR A 1 109 ? 16.560 5.039 -12.093 1.00 94.81 109 TYR A N 1
ATOM 944 C CA . TYR A 1 109 ? 17.253 4.132 -13.021 1.00 94.81 109 TYR A CA 1
ATOM 945 C C . TYR A 1 109 ? 16.593 4.097 -14.404 1.00 94.81 109 TYR A C 1
ATOM 947 O O . TYR A 1 109 ? 17.270 3.969 -15.425 1.00 94.81 109 TYR A O 1
ATOM 955 N N . PHE A 1 110 ? 15.270 4.245 -14.446 1.00 94.94 110 PHE A N 1
ATOM 956 C CA . PHE A 1 110 ? 14.472 4.133 -15.667 1.00 94.94 110 PHE A CA 1
ATOM 957 C C . PHE A 1 110 ? 14.093 5.484 -16.270 1.00 94.94 110 PHE A C 1
ATOM 959 O O . PHE A 1 110 ? 13.359 5.544 -17.256 1.00 94.94 110 PHE A O 1
ATOM 966 N N . LYS A 1 111 ? 14.623 6.575 -15.709 1.00 93.12 111 LYS A N 1
ATOM 967 C CA . LYS A 1 111 ? 14.358 7.924 -16.188 1.00 93.12 111 LYS A CA 1
ATOM 968 C C . LYS A 1 111 ? 14.947 8.137 -17.583 1.00 93.12 111 LYS A C 1
ATOM 970 O O . LYS A 1 111 ? 16.159 8.071 -17.793 1.00 93.12 111 LYS A O 1
ATOM 975 N N . LEU A 1 112 ? 14.069 8.430 -18.532 1.00 90.62 112 LEU A N 1
ATOM 976 C CA . LEU A 1 112 ? 14.422 8.922 -19.854 1.00 90.62 112 LEU A CA 1
ATOM 977 C C . LEU A 1 112 ? 14.804 10.409 -19.757 1.00 90.62 112 LEU A C 1
ATOM 979 O O . LEU A 1 112 ? 14.210 11.174 -18.999 1.00 90.62 112 LEU A O 1
ATOM 983 N N . GLU A 1 113 ? 15.802 10.825 -20.533 1.00 84.25 113 GLU A N 1
ATOM 984 C CA . GLU A 1 113 ? 16.234 12.222 -20.617 1.00 84.25 113 GLU A CA 1
ATOM 985 C C . GLU A 1 113 ? 15.876 12.792 -21.993 1.00 84.25 113 GLU A C 1
ATOM 987 O O . GLU A 1 113 ? 16.274 12.222 -23.009 1.00 84.25 113 GLU A O 1
ATOM 992 N N . ASP A 1 114 ? 15.223 13.959 -22.037 1.00 69.56 114 ASP A N 1
ATOM 993 C CA . ASP A 1 114 ? 14.753 14.627 -23.272 1.00 69.56 114 ASP A CA 1
ATOM 994 C C . ASP A 1 114 ? 15.857 14.922 -24.307 1.00 69.56 114 ASP A C 1
ATOM 996 O O . ASP A 1 114 ? 15.581 15.260 -25.457 1.00 69.56 114 ASP A O 1
ATOM 1000 N N . LYS A 1 115 ? 17.128 14.841 -23.896 1.00 68.31 115 LYS A N 1
ATOM 1001 C CA . LYS A 1 115 ? 18.306 15.153 -24.723 1.00 68.31 115 LYS A CA 1
ATOM 1002 C C . LYS A 1 115 ? 19.163 13.939 -25.058 1.00 68.31 115 LYS A C 1
ATOM 1004 O O . LYS A 1 115 ? 20.206 14.097 -25.692 1.00 68.31 115 LYS A O 1
ATOM 1009 N N . LYS A 1 116 ? 18.775 12.746 -24.608 1.00 67.94 116 LYS A N 1
ATOM 1010 C CA . LYS A 1 116 ? 19.522 11.525 -24.886 1.00 67.94 116 LYS A CA 1
ATOM 1011 C C . LYS A 1 116 ? 18.981 10.894 -26.163 1.00 67.94 116 LYS A C 1
ATOM 1013 O O . LYS A 1 116 ? 17.830 10.475 -26.217 1.00 67.94 116 LYS A O 1
ATOM 1018 N N . ASP A 1 117 ? 19.838 10.790 -27.175 1.00 77.06 117 ASP A N 1
ATOM 1019 C CA . ASP A 1 117 ? 19.450 10.231 -28.477 1.00 77.06 117 ASP A CA 1
ATOM 1020 C C . ASP A 1 117 ? 19.052 8.748 -28.394 1.00 77.06 117 ASP A C 1
ATOM 1022 O O . ASP A 1 117 ? 18.257 8.280 -29.209 1.00 77.06 117 ASP A O 1
ATOM 1026 N N . LEU A 1 118 ? 19.608 8.003 -27.428 1.00 88.25 118 LEU A N 1
ATOM 1027 C CA . LEU A 1 118 ? 19.386 6.567 -27.265 1.00 88.25 118 LEU A CA 1
ATOM 1028 C C . LEU A 1 118 ? 19.418 6.142 -25.791 1.00 88.25 118 LEU A C 1
ATOM 1030 O O . LEU A 1 118 ? 20.409 6.340 -25.083 1.00 88.25 118 LEU A O 1
ATOM 1034 N N . TYR A 1 119 ? 18.351 5.488 -25.359 1.00 92.31 119 TYR A N 1
ATOM 1035 C CA . TYR A 1 119 ? 18.224 4.776 -24.099 1.00 92.31 119 TYR A CA 1
ATOM 1036 C C . TYR A 1 119 ? 18.277 3.265 -24.370 1.00 92.31 119 TYR A C 1
ATOM 1038 O O . TYR A 1 119 ? 17.529 2.770 -25.207 1.00 92.31 119 TYR A O 1
ATOM 1046 N N . ASP A 1 120 ? 19.166 2.535 -23.693 1.00 93.88 120 ASP A N 1
ATOM 1047 C CA . ASP A 1 120 ? 19.337 1.079 -23.843 1.00 93.88 120 ASP A CA 1
ATOM 1048 C C . ASP A 1 120 ? 18.773 0.392 -22.594 1.00 93.88 120 ASP A C 1
ATOM 1050 O O . ASP A 1 120 ? 19.349 0.507 -21.510 1.00 93.88 120 ASP A O 1
ATOM 1054 N N . TYR A 1 121 ? 17.617 -0.259 -22.744 1.00 94.50 121 TYR A N 1
ATOM 1055 C CA . TYR A 1 121 ? 16.844 -0.797 -21.625 1.00 94.50 121 TYR A CA 1
ATOM 1056 C C . TYR A 1 121 ? 17.573 -1.946 -20.922 1.00 94.50 121 TYR A C 1
ATOM 1058 O O . TYR A 1 121 ? 17.696 -1.947 -19.697 1.00 94.50 121 TYR A O 1
ATOM 1066 N N . GLU A 1 122 ? 18.154 -2.885 -21.670 1.00 93.50 122 GLU A N 1
ATOM 1067 C CA . GLU A 1 122 ? 18.897 -3.993 -21.066 1.00 93.50 122 GLU A CA 1
ATOM 1068 C C . GLU A 1 122 ? 20.176 -3.531 -20.372 1.00 93.50 122 GLU A C 1
ATOM 1070 O O . GLU A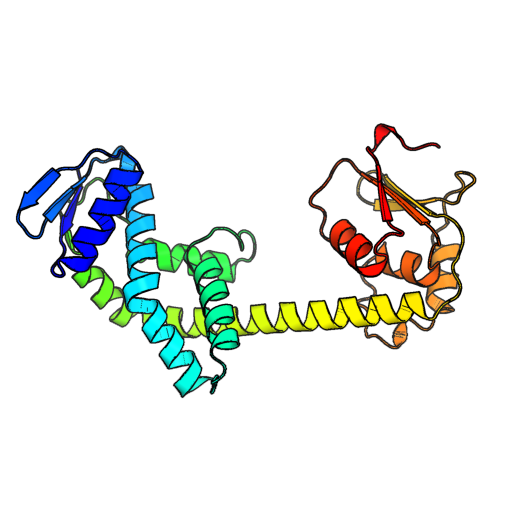 1 122 ? 20.561 -4.114 -19.357 1.00 93.50 122 GLU A O 1
ATOM 1075 N N . LEU A 1 123 ? 20.852 -2.500 -20.889 1.00 93.06 123 LEU A N 1
ATOM 1076 C CA . LEU A 1 123 ? 21.990 -1.915 -20.182 1.00 93.06 123 LEU A CA 1
ATOM 1077 C C . LEU A 1 123 ? 21.554 -1.314 -18.840 1.00 93.06 123 LEU A C 1
ATOM 1079 O O . LEU A 1 123 ? 22.252 -1.511 -17.846 1.00 93.06 123 LEU A O 1
ATOM 1083 N N . THR A 1 124 ? 20.406 -0.634 -18.790 1.00 94.62 124 THR A N 1
ATOM 1084 C CA . THR A 1 124 ? 19.848 -0.122 -17.533 1.00 94.62 124 THR A CA 1
ATOM 1085 C C . THR A 1 124 ? 19.550 -1.249 -16.546 1.00 94.62 124 THR A C 1
ATOM 1087 O O . THR A 1 124 ? 19.939 -1.142 -15.385 1.00 94.62 124 THR A O 1
ATOM 1090 N N . ILE A 1 125 ? 18.936 -2.352 -16.987 1.00 94.62 125 ILE A N 1
ATOM 1091 C CA . ILE A 1 125 ? 18.686 -3.523 -16.126 1.00 94.62 125 ILE A CA 1
ATOM 1092 C C . ILE A 1 125 ? 19.999 -4.064 -15.542 1.00 94.62 125 ILE A C 1
ATOM 1094 O O . ILE A 1 125 ? 20.104 -4.313 -14.340 1.00 94.62 125 ILE A O 1
ATOM 1098 N N . GLN A 1 126 ? 21.033 -4.213 -16.374 1.00 93.94 126 GLN A N 1
ATOM 1099 C CA . GLN A 1 126 ? 22.348 -4.680 -15.923 1.00 93.94 126 GLN A CA 1
ATOM 1100 C C . GLN A 1 126 ? 22.982 -3.726 -14.903 1.00 93.94 126 GLN A C 1
ATOM 1102 O O . GLN A 1 126 ? 23.571 -4.174 -13.919 1.00 93.94 126 GLN A O 1
ATOM 1107 N N . GLN A 1 127 ? 22.854 -2.417 -15.124 1.00 93.75 127 GLN A N 1
ATOM 1108 C CA . GLN A 1 127 ? 23.330 -1.396 -14.192 1.00 93.75 127 GLN A CA 1
ATOM 1109 C C . GLN A 1 127 ? 22.578 -1.451 -12.864 1.00 93.75 127 GLN A C 1
ATOM 1111 O O . GLN A 1 127 ? 23.226 -1.400 -11.819 1.00 93.75 127 GLN A O 1
ATOM 1116 N N . PHE A 1 128 ? 21.254 -1.620 -12.898 1.00 95.81 128 PHE A N 1
ATOM 1117 C CA . PHE A 1 128 ? 20.433 -1.778 -11.702 1.00 95.81 128 PHE A CA 1
ATOM 1118 C C . PHE A 1 128 ? 20.934 -2.948 -10.852 1.00 95.81 128 PHE A C 1
ATOM 1120 O O . PHE A 1 128 ? 21.317 -2.743 -9.705 1.00 95.81 128 PHE A O 1
ATOM 1127 N N . TYR A 1 129 ? 21.043 -4.154 -11.415 1.00 94.44 129 TYR A N 1
ATOM 1128 C CA . TYR A 1 129 ? 21.516 -5.312 -10.646 1.00 94.44 129 TYR A CA 1
ATOM 1129 C C . TYR A 1 129 ? 22.956 -5.158 -10.133 1.00 94.44 129 TYR A C 1
ATOM 1131 O O . TYR A 1 129 ? 23.288 -5.677 -9.073 1.00 94.44 129 TYR A O 1
ATOM 1139 N N . HIS A 1 130 ? 23.816 -4.426 -10.845 1.00 93.69 130 HIS A N 1
ATOM 1140 C CA . HIS A 1 130 ? 25.186 -4.172 -10.397 1.00 93.69 130 HIS A CA 1
ATOM 1141 C C . HIS A 1 130 ? 25.272 -3.126 -9.269 1.00 93.69 130 HIS A 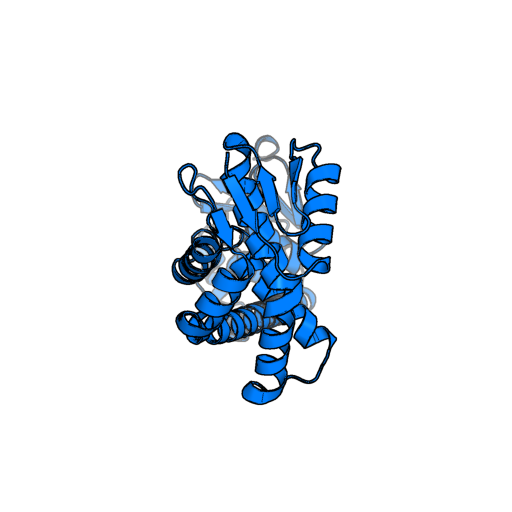C 1
ATOM 1143 O O . HIS A 1 130 ? 26.189 -3.179 -8.450 1.00 93.69 130 HIS A O 1
ATOM 1149 N N . GLN A 1 131 ? 24.387 -2.127 -9.249 1.00 92.94 131 GLN A N 1
ATOM 1150 C CA . GLN A 1 131 ? 24.507 -0.949 -8.374 1.00 92.94 131 GLN A CA 1
ATOM 1151 C C . GLN A 1 131 ? 23.467 -0.903 -7.246 1.00 92.94 131 GLN A C 1
ATOM 1153 O O . GLN A 1 131 ? 23.665 -0.190 -6.262 1.00 92.94 131 GLN A O 1
ATOM 1158 N N . ALA A 1 132 ? 22.376 -1.657 -7.376 1.00 91.00 132 ALA A N 1
ATOM 1159 C CA . ALA A 1 132 ? 21.172 -1.524 -6.567 1.00 91.00 132 ALA A CA 1
ATOM 1160 C C . ALA A 1 132 ? 20.742 -2.830 -5.882 1.00 91.00 132 ALA A C 1
ATOM 1162 O O . ALA A 1 132 ? 19.574 -2.960 -5.534 1.00 91.00 132 ALA A O 1
ATOM 1163 N N . ASP A 1 133 ? 21.649 -3.787 -5.642 1.00 90.75 133 ASP A N 1
ATOM 1164 C CA . ASP A 1 133 ? 21.299 -5.008 -4.885 1.00 90.75 133 ASP A CA 1
ATOM 1165 C C . ASP A 1 133 ? 20.720 -4.664 -3.497 1.00 90.75 133 ASP A C 1
ATOM 1167 O O . ASP A 1 133 ? 19.745 -5.259 -3.053 1.00 90.75 133 ASP A O 1
ATOM 1171 N N . TRP A 1 134 ? 21.216 -3.587 -2.878 1.00 93.88 134 TRP A N 1
ATOM 1172 C CA . TRP A 1 134 ? 20.664 -3.049 -1.633 1.00 93.88 134 TRP A CA 1
ATOM 1173 C C . TRP A 1 134 ? 19.200 -2.592 -1.753 1.00 93.88 134 TRP A C 1
ATOM 1175 O O . TRP A 1 134 ? 18.461 -2.694 -0.781 1.00 93.88 134 TRP A O 1
ATOM 1185 N N . VAL A 1 135 ? 18.753 -2.111 -2.923 1.00 94.31 135 VAL A N 1
ATOM 1186 C CA . VAL A 1 135 ? 17.345 -1.728 -3.149 1.00 94.31 135 VAL A CA 1
ATOM 1187 C C . VAL A 1 135 ? 16.460 -2.969 -3.102 1.00 94.31 135 VAL A C 1
ATOM 1189 O O . VAL A 1 135 ? 15.348 -2.903 -2.585 1.00 94.31 135 VAL A O 1
ATOM 1192 N N . ILE A 1 136 ? 16.957 -4.099 -3.618 1.00 95.06 136 ILE A N 1
ATOM 1193 C CA . ILE A 1 136 ? 16.261 -5.390 -3.602 1.00 95.06 136 ILE A CA 1
ATOM 1194 C C . ILE A 1 136 ? 16.111 -5.879 -2.159 1.00 95.06 136 ILE A C 1
ATOM 1196 O O . ILE A 1 136 ? 15.011 -6.241 -1.749 1.00 95.06 136 ILE A O 1
ATOM 1200 N N . ASP A 1 137 ? 17.188 -5.856 -1.376 1.00 94.88 137 ASP A N 1
ATOM 1201 C CA . ASP A 1 137 ? 17.139 -6.295 0.021 1.00 94.88 137 ASP A CA 1
ATOM 1202 C C . ASP A 1 137 ? 16.245 -5.377 0.872 1.00 94.88 137 ASP A C 1
ATOM 1204 O O . ASP A 1 137 ? 15.395 -5.862 1.624 1.00 94.88 137 ASP A O 1
ATOM 1208 N N . GLU A 1 138 ? 16.362 -4.056 0.705 1.00 95.88 138 GLU A N 1
ATOM 1209 C CA . GLU A 1 138 ? 15.532 -3.093 1.434 1.00 95.88 138 GLU A CA 1
ATOM 1210 C C . GLU A 1 138 ? 14.054 -3.215 1.064 1.00 95.88 138 GLU A C 1
ATOM 1212 O O . GLU A 1 138 ? 13.218 -3.291 1.961 1.00 95.88 138 GLU A O 1
ATOM 1217 N N . VAL A 1 139 ? 13.689 -3.284 -0.223 1.00 97.00 139 VAL A N 1
ATOM 1218 C CA . VAL A 1 139 ? 12.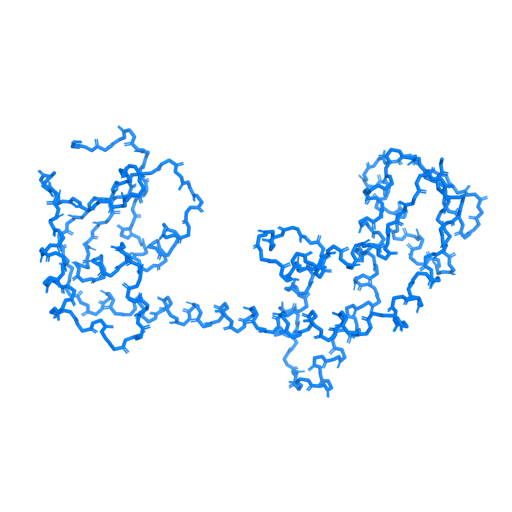266 -3.381 -0.591 1.00 97.00 139 VAL A CA 1
ATOM 1219 C C . VAL A 1 139 ? 11.634 -4.670 -0.063 1.00 97.00 139 VAL A C 1
ATOM 1221 O O . VAL A 1 139 ? 10.493 -4.635 0.394 1.00 97.00 139 VAL A O 1
ATOM 1224 N N . VAL A 1 140 ? 12.363 -5.795 -0.065 1.00 97.38 140 VAL A N 1
ATOM 1225 C CA . VAL A 1 140 ? 11.869 -7.055 0.511 1.00 97.38 140 VAL A CA 1
ATOM 1226 C C . VAL A 1 140 ? 11.654 -6.905 2.013 1.00 97.38 140 VAL A C 1
ATOM 1228 O O . VAL A 1 140 ? 10.575 -7.237 2.502 1.00 97.38 140 VAL A O 1
ATOM 1231 N N . ALA A 1 141 ? 12.645 -6.381 2.738 1.00 96.75 141 ALA A N 1
ATOM 1232 C CA . ALA A 1 141 ? 12.544 -6.178 4.180 1.00 96.75 141 ALA A CA 1
ATOM 1233 C C . ALA A 1 141 ? 11.358 -5.270 4.539 1.00 96.75 141 ALA A C 1
ATOM 1235 O O . ALA A 1 141 ? 10.535 -5.633 5.377 1.00 96.75 141 ALA A O 1
ATOM 1236 N N . ARG A 1 142 ? 11.215 -4.132 3.848 1.00 96.50 142 ARG A N 1
ATOM 1237 C CA . ARG A 1 142 ? 10.117 -3.187 4.088 1.00 96.50 142 ARG A CA 1
ATOM 1238 C C . ARG A 1 142 ? 8.760 -3.772 3.744 1.00 96.50 142 ARG A C 1
ATOM 1240 O O . ARG A 1 142 ? 7.836 -3.619 4.528 1.00 96.50 142 ARG A O 1
ATOM 1247 N N . ALA A 1 143 ? 8.633 -4.485 2.629 1.00 97.56 143 ALA A N 1
ATOM 1248 C CA . ALA A 1 143 ? 7.368 -5.116 2.273 1.00 97.56 143 ALA A CA 1
ATOM 1249 C C . ALA A 1 143 ? 6.944 -6.194 3.290 1.00 97.56 143 ALA A C 1
ATOM 1251 O O . ALA A 1 143 ? 5.754 -6.346 3.565 1.00 97.56 143 ALA A O 1
ATOM 1252 N N . ILE A 1 144 ? 7.903 -6.920 3.881 1.00 97.94 144 ILE A N 1
ATOM 1253 C CA . ILE A 1 144 ? 7.639 -7.854 4.986 1.00 97.94 144 ILE A CA 1
ATOM 1254 C C . ILE A 1 144 ? 7.167 -7.106 6.237 1.00 97.94 144 ILE A C 1
ATOM 1256 O O . ILE A 1 144 ? 6.202 -7.538 6.871 1.00 97.94 144 ILE A O 1
ATOM 1260 N N . ASP A 1 145 ? 7.850 -6.025 6.612 1.00 95.94 145 ASP A N 1
ATOM 1261 C CA . ASP A 1 145 ? 7.516 -5.246 7.807 1.00 95.94 145 ASP A CA 1
ATOM 1262 C C . ASP A 1 145 ? 6.126 -4.609 7.688 1.00 95.94 145 ASP A C 1
ATOM 1264 O O . ASP A 1 145 ? 5.317 -4.761 8.602 1.00 95.94 145 ASP A O 1
ATOM 1268 N N . GLU A 1 146 ? 5.809 -4.005 6.539 1.00 94.69 146 GLU A N 1
ATOM 1269 C CA . GLU A 1 146 ? 4.482 -3.449 6.240 1.00 94.69 146 GLU A CA 1
ATOM 1270 C C . GLU A 1 146 ? 3.396 -4.528 6.323 1.00 94.69 146 GLU A C 1
ATOM 1272 O O . GLU A 1 146 ? 2.397 -4.346 7.015 1.00 94.69 146 GLU A O 1
ATOM 1277 N N . LYS A 1 147 ? 3.619 -5.711 5.725 1.00 95.88 147 LYS A N 1
ATOM 1278 C CA . LYS A 1 147 ? 2.674 -6.834 5.849 1.00 95.88 147 LYS A CA 1
ATOM 1279 C C . LYS A 1 147 ? 2.431 -7.203 7.316 1.00 95.88 147 LYS A C 1
ATOM 1281 O O . LYS A 1 147 ? 1.288 -7.381 7.734 1.00 95.88 147 LYS A O 1
ATOM 1286 N N . LYS A 1 148 ? 3.499 -7.358 8.104 1.00 95.00 148 LYS A N 1
ATOM 1287 C CA . LYS A 1 148 ? 3.396 -7.728 9.525 1.00 95.00 148 LYS A CA 1
ATOM 1288 C C . LYS A 1 148 ? 2.690 -6.649 10.339 1.00 95.00 148 LYS A C 1
ATOM 1290 O O . LYS A 1 148 ? 1.955 -6.980 11.273 1.00 95.00 148 LYS A O 1
ATOM 1295 N N . GLN A 1 149 ? 2.915 -5.382 10.009 1.00 91.12 149 GLN A N 1
ATOM 1296 C CA . GLN A 1 149 ? 2.235 -4.256 10.631 1.00 91.12 149 GLN A CA 1
ATOM 1297 C C . GLN A 1 149 ? 0.735 -4.291 10.325 1.00 91.12 149 GLN A C 1
ATOM 1299 O O . GLN A 1 149 ? -0.063 -4.188 11.256 1.00 91.12 149 GLN A O 1
ATOM 1304 N N . ASP A 1 150 ? 0.351 -4.538 9.073 1.00 90.00 150 ASP A N 1
ATOM 1305 C CA . ASP A 1 150 ? -1.050 -4.685 8.669 1.00 90.00 150 ASP A CA 1
ATOM 1306 C C . ASP A 1 150 ? -1.733 -5.862 9.377 1.00 90.00 150 ASP A C 1
ATOM 1308 O O . ASP A 1 150 ? -2.836 -5.721 9.907 1.00 90.00 150 ASP A O 1
ATOM 1312 N N . GLU A 1 151 ? -1.072 -7.020 9.458 1.00 90.50 151 GLU A N 1
ATOM 1313 C CA . GLU A 1 151 ? -1.590 -8.184 10.190 1.00 90.50 151 GLU A CA 1
ATOM 1314 C C . GLU A 1 151 ? -1.759 -7.891 11.684 1.00 90.50 151 GLU A C 1
ATOM 1316 O O . GLU A 1 151 ? -2.792 -8.219 12.274 1.00 90.50 151 GLU A O 1
ATOM 1321 N N . SER A 1 152 ? -0.775 -7.225 12.291 1.00 89.69 152 SER A N 1
ATOM 1322 C CA . SER A 1 152 ? -0.840 -6.810 13.696 1.00 89.69 152 SER A CA 1
ATOM 1323 C C . SER A 1 152 ? -1.986 -5.827 13.928 1.00 89.69 152 SER A C 1
ATOM 1325 O O . SER A 1 152 ? -2.718 -5.958 14.910 1.00 89.69 152 SER A O 1
ATOM 1327 N N . TYR A 1 153 ? -2.202 -4.891 13.001 1.00 87.12 153 TYR A N 1
ATOM 1328 C CA . TYR A 1 153 ? -3.316 -3.951 13.050 1.00 87.12 153 TYR A CA 1
ATOM 1329 C C . TYR A 1 153 ? -4.674 -4.657 12.919 1.00 87.12 153 TYR A C 1
ATOM 1331 O O . TYR A 1 153 ? -5.610 -4.326 13.644 1.00 87.12 153 TYR A O 1
ATOM 1339 N N . GLN A 1 154 ? -4.797 -5.686 12.075 1.00 87.38 154 GLN A N 1
ATOM 1340 C CA . GLN A 1 154 ? -6.033 -6.475 11.990 1.00 87.38 154 GLN A CA 1
ATOM 1341 C C . GLN A 1 154 ? -6.318 -7.263 13.274 1.00 87.38 154 GLN A C 1
ATOM 1343 O O . GLN A 1 154 ? -7.459 -7.281 13.739 1.00 87.38 154 GLN A O 1
ATOM 1348 N N . ILE A 1 155 ? -5.297 -7.877 13.880 1.00 89.12 155 ILE A N 1
ATOM 1349 C CA . ILE A 1 155 ? -5.430 -8.563 15.177 1.00 89.12 155 ILE A CA 1
ATOM 1350 C C . ILE A 1 155 ? -5.852 -7.568 16.265 1.00 89.12 155 ILE A C 1
ATOM 1352 O O . ILE A 1 155 ? -6.738 -7.859 17.069 1.00 89.12 155 ILE A O 1
ATOM 1356 N N . PHE A 1 156 ? -5.259 -6.376 16.258 1.00 86.12 156 PHE A N 1
ATOM 1357 C CA . PHE A 1 156 ? -5.621 -5.280 17.147 1.00 86.12 156 PHE A CA 1
ATOM 1358 C C . PHE A 1 156 ? -7.079 -4.830 16.967 1.00 86.12 156 PHE A C 1
ATOM 1360 O O . PHE A 1 156 ? -7.828 -4.742 17.937 1.00 86.12 156 PHE A O 1
ATOM 1367 N N . LEU A 1 157 ? -7.534 -4.607 15.732 1.00 87.06 157 LEU A N 1
ATOM 1368 C CA . LEU A 1 157 ? -8.935 -4.269 15.466 1.00 87.06 157 LEU A CA 1
ATOM 1369 C C . LEU A 1 157 ? -9.888 -5.377 15.920 1.00 87.06 157 LEU A C 1
ATOM 1371 O O . LEU A 1 157 ? -10.970 -5.090 16.433 1.00 87.06 157 LEU A O 1
ATOM 1375 N N . GLN A 1 158 ? -9.505 -6.641 15.745 1.00 89.31 158 GLN A N 1
ATOM 1376 C CA . GLN A 1 158 ? -10.326 -7.759 16.191 1.00 89.31 158 GLN A CA 1
ATOM 1377 C C . GLN A 1 158 ? -10.436 -7.812 17.718 1.00 89.31 158 GLN A C 1
ATOM 1379 O O . GLN A 1 158 ? -11.539 -7.969 18.237 1.00 89.31 158 GLN A O 1
ATOM 1384 N N . SER A 1 159 ? -9.333 -7.597 18.439 1.00 87.56 159 SER A N 1
ATOM 1385 C CA . SER A 1 159 ? -9.342 -7.572 19.904 1.00 87.56 159 SER A CA 1
ATOM 1386 C C . SER A 1 159 ? -10.229 -6.444 20.451 1.00 87.56 159 SER A C 1
ATOM 1388 O O . SER A 1 159 ? -10.969 -6.649 21.415 1.00 87.56 159 SER A O 1
ATOM 1390 N N . LEU A 1 160 ? -10.255 -5.294 19.768 1.00 88.19 160 LEU A N 1
ATOM 1391 C CA . LEU A 1 160 ? -11.175 -4.193 20.048 1.00 88.19 160 LEU A CA 1
ATOM 1392 C C . LEU A 1 160 ? -12.643 -4.567 19.824 1.00 88.19 160 LEU A C 1
ATOM 1394 O O . LEU A 1 160 ? -13.486 -4.252 20.667 1.00 88.19 160 LEU A O 1
ATOM 1398 N N . ARG A 1 161 ? -12.963 -5.233 18.708 1.00 90.06 161 ARG A N 1
ATOM 1399 C CA . ARG A 1 161 ? -14.330 -5.700 18.409 1.00 90.06 161 ARG A CA 1
ATOM 1400 C C . ARG A 1 161 ? -14.828 -6.672 19.469 1.00 90.06 161 ARG A C 1
ATOM 1402 O O . ARG A 1 161 ? -15.960 -6.542 19.934 1.00 90.06 161 ARG A O 1
ATOM 1409 N N . ASP A 1 162 ? -13.990 -7.625 19.857 1.00 89.94 162 ASP A N 1
ATOM 1410 C CA . ASP A 1 162 ? -14.340 -8.623 20.866 1.00 89.94 162 ASP A CA 1
ATOM 1411 C C . ASP A 1 162 ? -14.561 -7.945 22.226 1.00 89.94 162 ASP A C 1
ATOM 1413 O O . ASP A 1 162 ? -15.595 -8.151 22.867 1.00 89.94 162 ASP A O 1
ATOM 1417 N N . PHE A 1 163 ? -13.678 -7.011 22.592 1.00 88.00 163 PHE A N 1
ATOM 1418 C CA . PHE A 1 163 ? -13.799 -6.215 23.811 1.00 88.00 163 PHE A CA 1
ATOM 1419 C C . PHE A 1 163 ? -15.131 -5.453 23.921 1.00 88.00 163 PHE A C 1
ATOM 1421 O O . PHE A 1 163 ? -15.764 -5.438 24.982 1.00 88.00 163 PHE A O 1
ATOM 1428 N N . VAL A 1 164 ? -15.585 -4.804 22.842 1.00 90.50 164 VAL A N 1
ATOM 1429 C CA . VAL A 1 164 ? -16.847 -4.043 22.863 1.00 90.50 164 VAL A CA 1
ATOM 1430 C C . VAL A 1 164 ? -18.088 -4.938 22.795 1.00 90.50 164 VAL A C 1
ATOM 1432 O O . VAL A 1 164 ? -19.130 -4.554 23.335 1.00 90.50 164 VAL A O 1
ATOM 1435 N N . LYS A 1 165 ? -17.996 -6.119 22.165 1.00 90.31 165 LYS A N 1
ATOM 1436 C CA . LYS A 1 165 ? -19.105 -7.085 22.035 1.00 90.31 165 LYS A CA 1
ATOM 1437 C C . LYS A 1 165 ? -19.469 -7.746 23.366 1.00 90.31 165 LYS A C 1
ATOM 1439 O O . LYS A 1 165 ? -20.643 -8.022 23.600 1.00 90.31 165 LYS A O 1
ATOM 1444 N N . GLU A 1 166 ? -18.500 -7.958 24.251 1.00 88.25 166 GLU A N 1
ATOM 1445 C CA . GLU A 1 166 ? -18.717 -8.603 25.555 1.00 88.25 166 GLU A CA 1
ATOM 1446 C C . GLU A 1 166 ? -19.297 -7.667 26.629 1.00 88.25 166 GLU A C 1
ATOM 1448 O O . GLU A 1 166 ? -19.714 -8.112 27.703 1.00 88.25 166 GLU A O 1
ATOM 1453 N N . ARG A 1 167 ? -19.346 -6.357 26.361 1.00 89.62 167 ARG A N 1
ATOM 1454 C CA . ARG A 1 167 ? -19.757 -5.339 27.333 1.00 89.62 167 ARG A CA 1
ATOM 1455 C C . ARG A 1 167 ? -21.179 -4.848 27.094 1.00 89.62 167 ARG A C 1
ATOM 1457 O O . ARG A 1 167 ? -21.672 -4.785 25.972 1.00 89.62 167 ARG A O 1
ATOM 1464 N N . ALA A 1 168 ? -21.826 -4.420 28.178 1.00 91.69 168 ALA A N 1
ATOM 1465 C CA . ALA A 1 168 ? -23.119 -3.754 28.097 1.00 91.69 168 ALA A CA 1
ATOM 1466 C C . ALA A 1 168 ? -23.025 -2.490 27.229 1.00 91.69 168 ALA A C 1
ATOM 1468 O O . ALA A 1 168 ? -22.044 -1.743 27.304 1.00 91.69 168 ALA A O 1
ATOM 1469 N N . LEU A 1 169 ? -24.056 -2.263 26.417 1.00 94.69 169 LEU A N 1
ATOM 1470 C CA . LEU A 1 169 ? -24.147 -1.081 25.571 1.00 94.69 169 LEU A CA 1
ATOM 1471 C C . LEU A 1 169 ? -24.445 0.161 26.417 1.00 94.69 169 LEU A C 1
ATOM 1473 O O . LEU A 1 169 ? -25.356 0.162 27.250 1.00 94.69 169 LEU A O 1
ATOM 1477 N N . GLY A 1 170 ? -23.693 1.226 26.166 1.00 92.88 170 GLY A N 1
ATOM 1478 C CA . GLY A 1 170 ? -23.887 2.544 26.749 1.00 92.88 170 GLY A CA 1
ATOM 1479 C C . GLY A 1 170 ? -24.921 3.396 26.011 1.00 92.88 170 GLY A C 1
ATOM 1480 O O . GLY A 1 170 ? -25.673 2.940 25.143 1.00 92.88 170 GLY A O 1
ATOM 1481 N N . ALA A 1 171 ? -24.956 4.678 26.372 1.00 93.38 171 ALA A N 1
ATOM 1482 C CA . ALA A 1 171 ? -25.842 5.668 25.767 1.00 93.38 171 ALA A CA 1
ATOM 1483 C C . ALA A 1 171 ? -25.458 5.994 24.310 1.00 93.38 171 ALA A C 1
ATOM 1485 O O . ALA A 1 171 ? -24.373 5.654 23.842 1.00 93.38 171 ALA A O 1
ATOM 1486 N N . ILE A 1 172 ? -26.363 6.668 23.592 1.00 95.25 172 ILE A N 1
ATOM 1487 C CA . ILE A 1 172 ? -26.057 7.217 22.264 1.00 95.25 172 ILE A CA 1
ATOM 1488 C C . ILE A 1 172 ? -25.000 8.306 22.424 1.00 95.25 172 ILE A C 1
ATOM 1490 O O . ILE A 1 172 ? -25.123 9.163 23.304 1.00 95.25 172 ILE A O 1
ATOM 1494 N N . CYS A 1 173 ? -23.988 8.267 21.564 1.00 94.62 173 CYS A N 1
ATOM 1495 C CA . CYS A 1 173 ? -22.946 9.280 21.500 1.00 94.62 173 CYS A CA 1
ATOM 1496 C C . CYS A 1 173 ? -22.951 9.967 20.134 1.00 94.62 173 CYS A C 1
ATOM 1498 O O . CYS A 1 173 ? -23.224 9.348 19.104 1.00 94.62 173 CYS A O 1
ATOM 1500 N N . TYR A 1 174 ? -22.615 11.252 20.141 1.00 93.69 174 TYR A N 1
ATOM 1501 C CA . TYR A 1 174 ? -22.470 12.081 18.953 1.00 93.69 174 TYR A CA 1
ATOM 1502 C C . TYR A 1 174 ? -21.039 12.608 18.937 1.00 93.69 174 TYR A C 1
ATOM 1504 O O . TYR A 1 174 ? -20.581 13.176 19.927 1.00 93.69 174 TYR A O 1
ATOM 1512 N N . LEU A 1 175 ? -20.328 12.404 17.838 1.00 90.69 175 LEU A N 1
ATOM 1513 C CA . LEU A 1 175 ? -18.961 12.857 17.644 1.00 90.69 175 LEU A CA 1
ATOM 1514 C C . LEU A 1 175 ? -18.965 14.008 16.645 1.00 90.69 175 LEU A C 1
ATOM 1516 O O . LEU A 1 175 ? -19.518 13.871 15.556 1.00 90.69 175 LEU A O 1
ATOM 1520 N N . LYS A 1 176 ? -18.355 15.133 17.004 1.00 87.88 176 LYS A N 1
ATOM 1521 C CA . LYS A 1 176 ? -18.181 16.273 16.102 1.00 87.88 176 LYS A CA 1
ATOM 1522 C C . LYS A 1 176 ? -16.746 16.763 16.172 1.00 87.88 176 LYS A C 1
ATOM 1524 O O . LYS A 1 176 ? -16.201 16.919 17.267 1.00 87.88 176 LYS A O 1
ATOM 1529 N N . GLN A 1 177 ? -16.159 17.015 15.011 1.00 77.75 177 GLN A N 1
ATOM 1530 C CA . GLN A 1 177 ? -14.883 17.707 14.921 1.00 77.75 177 GLN A CA 1
ATOM 1531 C C . GLN A 1 177 ? -15.099 19.193 15.232 1.00 77.75 177 GLN A C 1
ATOM 1533 O O . GLN A 1 177 ? -15.974 19.838 14.659 1.00 77.75 177 GLN A O 1
ATOM 1538 N N . ASP A 1 178 ? -14.354 19.728 16.194 1.00 73.06 178 ASP A N 1
ATOM 1539 C CA . ASP A 1 178 ? -14.358 21.156 16.508 1.00 73.06 178 ASP A CA 1
ATOM 1540 C C . ASP A 1 178 ? -12.912 21.651 16.517 1.00 73.06 178 ASP A C 1
ATOM 1542 O O . ASP A 1 178 ? -12.125 21.292 17.401 1.00 73.06 178 ASP A O 1
ATOM 1546 N N . ALA A 1 179 ? -12.581 22.449 15.498 1.00 72.38 179 ALA A N 1
ATOM 1547 C CA . ALA A 1 179 ? -11.211 22.774 15.118 1.00 72.38 179 ALA A CA 1
ATOM 1548 C C . ALA A 1 179 ? -10.380 21.488 14.933 1.00 72.38 179 ALA A C 1
ATOM 1550 O O . ALA A 1 179 ? -10.709 20.672 14.075 1.00 72.38 179 ALA A O 1
ATOM 1551 N N . ASP A 1 180 ? -9.360 21.283 15.768 1.00 65.88 180 ASP A N 1
ATOM 1552 C CA . ASP A 1 180 ? -8.430 20.151 15.679 1.00 65.88 180 ASP A CA 1
ATOM 1553 C C . ASP A 1 180 ? -8.729 19.034 16.698 1.00 65.88 180 ASP A C 1
ATOM 1555 O O . ASP A 1 180 ? -7.905 18.147 16.899 1.00 65.88 180 ASP A O 1
ATOM 1559 N N . GLN A 1 181 ? -9.884 19.065 17.379 1.00 70.12 181 GLN A N 1
ATOM 1560 C CA . GLN A 1 181 ? -10.236 18.061 18.392 1.00 70.12 181 GLN A CA 1
ATOM 1561 C C . GLN A 1 181 ? -11.604 17.431 18.145 1.00 70.12 181 GLN A C 1
ATOM 1563 O O . GLN A 1 181 ? -12.607 18.117 17.927 1.00 70.12 181 GLN A O 1
ATOM 1568 N N . LEU A 1 182 ? -11.665 16.105 18.269 1.00 76.00 182 LEU A N 1
ATOM 1569 C CA . LEU A 1 182 ? -12.917 15.357 18.257 1.00 76.00 182 LEU A CA 1
ATOM 1570 C C . LEU A 1 182 ? -13.611 15.471 19.615 1.00 76.00 182 LEU A C 1
ATOM 1572 O O . LEU A 1 182 ? -13.048 15.156 20.663 1.00 76.00 182 LEU A O 1
ATOM 1576 N N . ARG A 1 183 ? -14.863 15.931 19.607 1.00 87.44 183 ARG A N 1
ATOM 1577 C CA . ARG A 1 183 ? -15.667 16.137 20.816 1.00 87.44 183 ARG A CA 1
ATOM 1578 C C . ARG A 1 183 ? -16.833 15.165 20.866 1.00 87.44 183 ARG A C 1
ATOM 1580 O O . ARG A 1 183 ? -17.559 15.014 19.887 1.00 87.44 183 ARG A O 1
ATOM 1587 N N . ILE A 1 184 ? -17.036 14.564 22.039 1.00 90.88 184 ILE A N 1
ATOM 1588 C CA . ILE A 1 184 ? -18.105 13.593 22.297 1.00 90.88 184 ILE A CA 1
ATOM 1589 C C . ILE A 1 184 ? -19.257 14.279 23.041 1.00 90.88 184 ILE A C 1
ATOM 1591 O O . ILE A 1 184 ? -19.063 14.931 24.073 1.00 90.88 184 ILE A O 1
ATOM 1595 N N . TYR A 1 185 ? -20.470 14.095 22.535 1.00 92.88 185 TYR A N 1
ATOM 1596 C CA . TYR A 1 185 ? -21.713 14.629 23.077 1.00 92.88 185 TYR A CA 1
ATOM 1597 C C . TYR A 1 185 ? -22.696 13.500 23.390 1.00 92.88 185 TYR A C 1
ATOM 1599 O O . TYR A 1 185 ? -22.717 12.457 22.736 1.00 92.88 185 TYR A O 1
ATOM 1607 N N . GLN A 1 186 ? -23.522 13.730 24.404 1.00 92.06 186 GLN A N 1
ATOM 1608 C CA . GLN A 1 186 ? -24.616 12.857 24.821 1.00 92.06 186 GLN A CA 1
ATOM 1609 C C . GLN A 1 186 ? -25.883 13.117 23.991 1.00 92.06 186 GLN A C 1
ATOM 1611 O O . GLN A 1 186 ? -26.013 14.156 23.350 1.00 92.06 186 GLN A O 1
ATOM 1616 N N . ASP A 1 187 ? -26.871 12.229 24.110 1.00 86.75 187 ASP A N 1
ATOM 1617 C CA . ASP A 1 187 ? -28.210 12.328 23.489 1.00 86.75 187 ASP A CA 1
ATOM 1618 C C . ASP A 1 187 ? -29.055 13.551 23.891 1.00 86.75 187 ASP A C 1
ATOM 1620 O O . ASP A 1 187 ? -30.139 13.765 23.369 1.00 86.75 187 ASP A O 1
ATOM 1624 N N . GLY A 1 188 ? -28.567 14.377 24.817 1.00 86.12 188 GLY A N 1
ATOM 1625 C CA . GLY A 1 188 ? -29.169 15.668 25.163 1.00 86.12 188 GLY A CA 1
ATOM 1626 C C . GLY A 1 188 ? -28.357 16.880 24.701 1.00 86.12 188 GLY A C 1
ATOM 1627 O O . GLY A 1 188 ? -28.594 17.978 25.196 1.00 86.12 188 GLY A O 1
ATOM 1628 N N . GLY A 1 189 ? -27.328 16.688 23.870 1.00 85.81 189 GLY A N 1
ATOM 1629 C CA . GLY A 1 189 ? -26.412 17.749 23.434 1.00 85.81 189 GLY A CA 1
ATOM 1630 C C . GLY A 1 189 ? -25.400 18.194 24.490 1.00 85.81 189 GLY A C 1
ATOM 1631 O O . GLY A 1 189 ? -24.557 19.052 24.228 1.00 85.81 189 GLY A O 1
ATOM 1632 N N . LYS A 1 190 ? -25.421 17.597 25.690 1.00 90.94 190 LYS A N 1
ATOM 1633 C CA . LYS A 1 190 ? -24.397 17.847 26.709 1.00 90.94 190 LYS A CA 1
ATOM 1634 C C . LYS A 1 190 ? -23.073 17.228 26.259 1.00 90.94 190 LYS A C 1
ATOM 1636 O O . LYS A 1 190 ? -22.986 16.020 26.046 1.00 90.94 190 LYS A O 1
ATOM 1641 N N . ARG A 1 191 ? -22.031 18.053 26.164 1.00 91.38 191 ARG A N 1
ATOM 1642 C CA . ARG A 1 191 ? -20.656 17.602 25.916 1.00 91.38 191 ARG A CA 1
ATOM 1643 C C . ARG A 1 191 ? -20.119 16.827 27.126 1.00 91.38 191 ARG A C 1
ATOM 1645 O O . ARG A 1 191 ? -20.249 17.309 28.257 1.00 91.38 191 ARG A O 1
ATOM 1652 N N . TYR A 1 192 ? -19.479 15.685 26.879 1.00 89.81 192 TYR A N 1
ATOM 1653 C CA . TYR A 1 192 ? -18.683 14.995 27.894 1.00 89.81 192 TYR A CA 1
ATOM 1654 C C . TYR A 1 192 ? -17.469 15.842 28.278 1.00 89.81 192 TYR A C 1
ATOM 1656 O O . TYR A 1 192 ? -16.748 16.354 27.417 1.00 89.81 192 TYR A O 1
ATOM 1664 N N . GLN A 1 193 ? -17.248 16.006 29.576 1.00 89.56 193 GLN A N 1
ATOM 1665 C CA . GLN A 1 193 ? -16.060 16.680 30.088 1.00 89.56 193 GLN A CA 1
ATOM 1666 C C . GLN A 1 193 ? -14.885 15.700 30.133 1.00 89.56 193 GLN A C 1
ATOM 1668 O O . GLN A 1 193 ? -15.085 14.525 30.429 1.00 89.56 193 GLN A O 1
ATOM 1673 N N . ASN A 1 194 ? -13.656 16.183 29.922 1.00 84.94 194 ASN A N 1
ATOM 1674 C CA . ASN A 1 194 ? -12.466 15.319 29.911 1.00 84.94 194 ASN A CA 1
ATOM 1675 C C . ASN A 1 194 ? -12.355 14.481 31.196 1.00 84.94 194 ASN A C 1
ATOM 1677 O O . ASN A 1 194 ? -12.212 13.272 31.118 1.00 84.94 194 ASN A O 1
ATOM 1681 N N . HIS A 1 195 ? -12.594 15.080 32.368 1.00 86.56 195 HIS A N 1
ATOM 1682 C CA . HIS A 1 195 ? -12.565 14.351 33.641 1.00 86.56 195 HIS A CA 1
ATOM 1683 C C . HIS A 1 195 ? -13.626 13.238 33.758 1.00 86.56 195 HIS A C 1
ATOM 1685 O O . HIS A 1 195 ? -13.393 12.258 34.462 1.00 86.56 195 HIS A O 1
ATOM 1691 N N . GLU A 1 196 ? -14.792 13.379 33.110 1.00 88.06 196 GLU A N 1
ATOM 1692 C CA . GLU A 1 196 ? -15.822 12.327 33.074 1.00 88.06 196 GLU A CA 1
ATOM 1693 C C . GLU A 1 196 ? -15.324 11.147 32.222 1.00 88.06 196 GLU A C 1
ATOM 1695 O O . GLU A 1 196 ? -15.485 9.990 32.610 1.00 88.06 196 GLU A O 1
ATOM 1700 N N . LEU A 1 197 ? -14.682 11.440 31.085 1.00 87.69 197 LEU A N 1
ATOM 1701 C CA . LEU A 1 197 ? -14.104 10.433 30.193 1.00 87.69 197 LEU A CA 1
ATOM 1702 C C . LEU A 1 197 ? -12.897 9.739 30.832 1.00 87.69 197 LEU A C 1
ATOM 1704 O O . LEU A 1 197 ? -12.835 8.514 30.813 1.00 87.69 197 LEU A O 1
ATOM 1708 N N . ASP A 1 198 ? -12.002 10.487 31.474 1.00 85.25 198 ASP A N 1
ATOM 1709 C CA . ASP A 1 198 ? -10.823 9.945 32.156 1.00 85.25 198 ASP A CA 1
ATOM 1710 C C . ASP A 1 198 ? -11.225 8.953 33.256 1.00 85.25 198 ASP A C 1
ATOM 1712 O O . ASP A 1 198 ? -10.652 7.870 33.369 1.00 85.25 198 ASP A O 1
ATOM 1716 N N . GLN A 1 199 ? -12.260 9.270 34.042 1.00 86.50 199 GLN A N 1
ATOM 1717 C CA . GLN A 1 199 ? -12.784 8.356 35.064 1.00 86.50 199 GLN A CA 1
ATOM 1718 C C . GLN A 1 199 ? -13.362 7.069 34.457 1.00 86.50 199 GLN A C 1
ATOM 1720 O O . GLN A 1 199 ? -13.168 5.977 35.004 1.00 86.50 199 GLN A O 1
ATOM 1725 N N . LEU A 1 200 ? -14.056 7.172 33.321 1.00 86.19 200 LEU A N 1
ATOM 1726 C CA . LEU A 1 200 ? -14.574 6.010 32.596 1.00 86.19 200 LEU A CA 1
ATOM 1727 C C . LEU A 1 200 ? -13.443 5.150 32.026 1.00 86.19 200 LEU A C 1
ATOM 1729 O O . LEU A 1 200 ? -13.477 3.930 32.171 1.00 86.19 200 LEU A O 1
ATOM 1733 N N . ILE A 1 201 ? -12.422 5.769 31.434 1.00 85.75 201 ILE A N 1
ATOM 1734 C CA . ILE A 1 201 ? -11.237 5.084 30.903 1.00 85.75 201 ILE A CA 1
ATOM 1735 C C . ILE A 1 201 ? -10.515 4.343 32.031 1.00 85.75 201 ILE A C 1
ATOM 1737 O O . ILE A 1 201 ? -10.265 3.149 31.903 1.00 85.75 201 ILE A O 1
ATOM 1741 N N . MET A 1 202 ? -10.257 5.005 33.164 1.00 83.12 202 MET A N 1
ATOM 1742 C CA . MET A 1 202 ? -9.569 4.407 34.318 1.00 83.12 202 MET A CA 1
ATOM 1743 C C . MET A 1 202 ? -10.343 3.249 34.963 1.00 83.12 202 MET A C 1
ATOM 1745 O O . MET A 1 202 ? -9.738 2.326 35.502 1.00 83.12 202 MET A O 1
ATOM 1749 N N . SER A 1 203 ? -11.678 3.292 34.934 1.00 83.38 203 SER A N 1
ATOM 1750 C CA . SER A 1 203 ? -12.532 2.218 35.468 1.00 83.38 203 SER A CA 1
ATOM 1751 C C . SER A 1 203 ? -12.781 1.083 34.474 1.00 83.38 203 SER A C 1
ATOM 1753 O O . SER A 1 203 ? -13.275 0.021 34.857 1.00 83.38 203 SER A O 1
ATOM 1755 N N . THR A 1 204 ? -12.419 1.281 33.208 1.00 82.50 204 THR A N 1
ATOM 1756 C CA . THR A 1 204 ? -12.529 0.274 32.160 1.00 82.50 204 THR A CA 1
ATOM 1757 C C . THR A 1 204 ? -11.211 -0.507 32.074 1.00 82.50 204 THR A C 1
ATOM 1759 O O . THR A 1 204 ? -10.142 0.101 32.100 1.00 82.50 204 THR A O 1
ATOM 1762 N N . PRO A 1 205 ? -11.224 -1.849 31.945 1.00 74.56 205 PRO A N 1
ATOM 1763 C CA . PRO A 1 205 ? -10.002 -2.651 31.872 1.00 74.56 205 PRO A CA 1
ATOM 1764 C C . PRO A 1 205 ? -9.324 -2.559 30.490 1.00 74.56 205 PRO A C 1
ATOM 1766 O O . PRO A 1 205 ? -9.050 -3.564 29.843 1.00 74.56 205 PRO A O 1
ATOM 1769 N N . LEU A 1 206 ? -9.058 -1.335 30.027 1.00 69.81 206 LEU A N 1
ATOM 1770 C CA . LEU A 1 206 ? -8.412 -1.039 28.746 1.00 69.81 206 LEU A CA 1
ATOM 1771 C C . LEU A 1 206 ? -6.929 -1.451 28.743 1.00 69.81 206 LEU A C 1
ATOM 1773 O O . LEU A 1 206 ? -6.384 -1.821 27.714 1.00 69.81 206 LEU A O 1
ATOM 1777 N N . HIS A 1 207 ? -6.289 -1.485 29.911 1.00 59.41 207 HIS A N 1
ATOM 1778 C CA . HIS A 1 207 ? -4.882 -1.863 30.086 1.00 59.41 207 HIS A CA 1
ATOM 1779 C C . HIS A 1 207 ? -4.524 -3.295 29.637 1.00 59.41 207 HIS A C 1
ATOM 1781 O O . HIS A 1 207 ? -3.347 -3.630 29.605 1.00 59.41 207 HIS A O 1
ATOM 1787 N N . ILE A 1 208 ? -5.507 -4.148 29.321 1.00 55.47 208 ILE A N 1
ATOM 1788 C CA . ILE A 1 208 ? -5.287 -5.546 28.911 1.00 55.47 208 ILE A CA 1
ATOM 1789 C C . ILE A 1 208 ? -4.788 -5.658 27.459 1.00 55.47 208 ILE A C 1
ATOM 1791 O O . ILE A 1 208 ? -4.201 -6.672 27.095 1.00 55.47 208 ILE A O 1
ATOM 1795 N N . TYR A 1 209 ? -4.984 -4.632 26.633 1.00 55.88 209 TYR A N 1
ATOM 1796 C CA . TYR A 1 209 ? -4.772 -4.734 25.185 1.00 55.88 209 TYR A CA 1
ATOM 1797 C C . TYR A 1 209 ? -3.606 -3.888 24.657 1.00 55.88 209 TYR A C 1
ATOM 1799 O O . TYR A 1 209 ? -3.557 -3.636 23.455 1.00 55.88 209 TYR A O 1
ATOM 1807 N N . ASP A 1 210 ? -2.702 -3.422 25.532 1.00 53.72 210 ASP A N 1
ATOM 1808 C CA . ASP A 1 210 ? -1.584 -2.531 25.166 1.00 53.72 210 ASP A CA 1
ATOM 1809 C C . ASP A 1 210 ? -2.025 -1.398 24.220 1.00 53.72 210 ASP A C 1
ATOM 1811 O O . ASP A 1 210 ? -1.322 -1.028 23.279 1.00 53.72 210 ASP A O 1
ATOM 1815 N N . PHE A 1 211 ? -3.233 -0.859 24.441 1.00 57.09 211 PHE A N 1
ATOM 1816 C CA . PHE A 1 211 ? -3.734 0.252 23.646 1.00 57.09 211 PHE A CA 1
ATOM 1817 C C . PHE A 1 211 ? -2.732 1.396 23.775 1.00 57.09 211 PHE A C 1
ATOM 1819 O O . PHE A 1 211 ? -2.408 1.813 24.892 1.00 57.09 211 PHE A O 1
ATOM 1826 N N . SER A 1 212 ? -2.236 1.912 22.649 1.00 49.75 212 SER A N 1
ATOM 1827 C CA . SER A 1 212 ? -1.537 3.188 22.658 1.00 49.75 212 SER A CA 1
ATOM 1828 C C . SER A 1 212 ? -2.511 4.205 23.245 1.00 49.75 212 SER A C 1
ATOM 1830 O O . SER A 1 212 ? -3.519 4.539 22.623 1.00 49.75 212 SER A O 1
ATOM 1832 N N . TYR A 1 213 ? -2.227 4.659 24.465 1.00 48.22 213 TYR A N 1
ATOM 1833 C CA . TYR A 1 213 ? -3.015 5.638 25.219 1.00 48.22 213 TYR A CA 1
ATOM 1834 C C . TYR A 1 213 ? -3.161 6.992 24.493 1.00 48.22 213 TYR A C 1
ATOM 1836 O O . TYR A 1 213 ? -3.817 7.891 25.008 1.00 48.22 213 TYR A O 1
ATOM 1844 N N . ASP A 1 214 ? -2.571 7.120 23.306 1.00 49.97 214 ASP A N 1
ATOM 1845 C CA . ASP A 1 214 ? -2.403 8.352 22.549 1.00 49.97 214 ASP A CA 1
ATOM 1846 C C . ASP A 1 214 ? -3.565 8.663 21.591 1.00 49.97 214 ASP A C 1
ATOM 1848 O O . ASP A 1 214 ? -3.575 9.734 20.988 1.00 49.97 214 ASP A O 1
ATOM 1852 N N . ASP A 1 215 ? -4.563 7.781 21.452 1.00 65.19 215 ASP A N 1
ATOM 1853 C CA . ASP A 1 215 ? -5.751 8.084 20.644 1.00 65.19 215 ASP A CA 1
ATOM 1854 C C . ASP A 1 215 ? -6.874 8.681 21.511 1.00 65.19 215 ASP A C 1
ATOM 1856 O O . ASP A 1 215 ? -7.674 7.973 22.139 1.00 65.19 215 ASP A O 1
ATOM 1860 N N . GLU A 1 216 ? -6.909 10.019 21.555 1.00 67.81 216 GLU A N 1
ATOM 1861 C CA . GLU A 1 216 ? -7.816 10.833 22.380 1.00 67.81 216 GLU A CA 1
ATOM 1862 C C . GLU A 1 216 ? -9.307 10.544 22.127 1.00 67.81 216 GLU A C 1
ATOM 1864 O O . GLU A 1 216 ? -10.147 10.862 22.972 1.00 67.81 216 GLU A O 1
ATOM 1869 N N . CYS A 1 217 ? -9.663 9.934 20.990 1.00 77.00 217 CYS A N 1
ATOM 1870 C CA . CYS A 1 217 ? -11.050 9.638 20.637 1.00 77.00 217 CYS A CA 1
ATOM 1871 C C . CYS A 1 217 ? -11.440 8.174 20.881 1.00 77.00 217 CYS A C 1
ATOM 1873 O O . CYS A 1 217 ? -12.537 7.895 21.384 1.00 77.00 217 CYS A O 1
ATOM 1875 N N . LEU A 1 218 ? -10.550 7.231 20.558 1.00 85.50 218 LEU A N 1
ATOM 1876 C CA . LEU A 1 218 ? -10.859 5.803 20.609 1.00 85.50 218 LEU A CA 1
ATOM 1877 C C . LEU A 1 218 ? -11.085 5.316 22.047 1.00 85.50 218 LEU A C 1
ATOM 1879 O O . LEU A 1 218 ? -12.115 4.704 22.337 1.00 85.50 218 LEU A O 1
ATOM 1883 N N . CYS A 1 219 ? -10.169 5.630 22.967 1.00 86.38 219 CYS A N 1
ATOM 1884 C CA . CYS A 1 219 ? -10.229 5.178 24.362 1.00 86.38 219 CYS A CA 1
ATOM 1885 C C . CYS A 1 219 ? -11.540 5.571 25.081 1.00 86.38 219 CYS A C 1
ATOM 1887 O O . CYS A 1 219 ? -12.187 4.688 25.660 1.00 86.38 219 CYS A O 1
ATOM 1889 N N . PRO A 1 220 ? -12.003 6.840 25.023 1.00 88.94 220 PRO A N 1
ATOM 1890 C CA . PRO A 1 2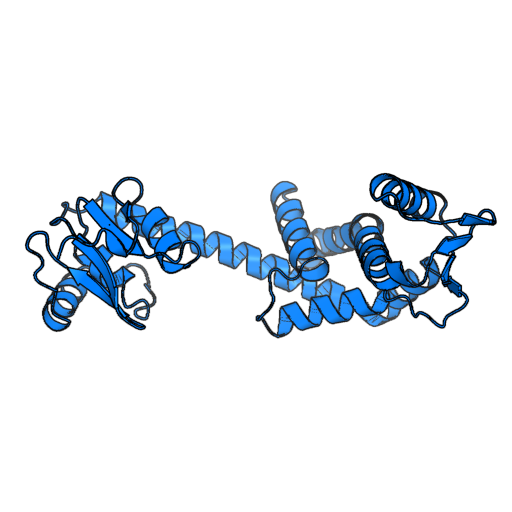20 ? -13.300 7.216 25.578 1.00 88.94 220 PRO A CA 1
ATOM 1891 C C . PRO A 1 220 ? -14.478 6.428 24.994 1.00 88.94 220 PRO A C 1
ATOM 1893 O O . PRO A 1 220 ? -15.367 6.008 25.735 1.00 88.94 220 PRO A O 1
ATOM 1896 N N . LEU A 1 221 ? -14.503 6.213 23.675 1.00 91.44 221 LEU A N 1
ATOM 1897 C CA . LEU A 1 221 ? -15.600 5.508 23.007 1.00 91.44 221 LEU A CA 1
ATOM 1898 C C . LEU A 1 221 ? -15.613 4.020 23.355 1.00 91.44 221 LEU A C 1
ATOM 1900 O O . LEU A 1 221 ? -16.690 3.453 23.551 1.00 91.44 221 LEU A O 1
ATOM 1904 N N . LEU A 1 222 ? -14.443 3.398 23.514 1.00 90.69 222 LEU A N 1
ATOM 1905 C CA . LEU A 1 222 ? -14.332 2.040 24.045 1.00 90.69 222 LEU A CA 1
ATOM 1906 C C . LEU A 1 222 ? -14.868 1.963 25.474 1.00 90.69 222 LEU A C 1
ATOM 1908 O O . LEU A 1 222 ? -15.620 1.044 25.795 1.00 90.69 222 LEU A O 1
ATOM 1912 N N . ALA A 1 223 ? -14.532 2.928 26.333 1.00 89.69 223 ALA A N 1
ATOM 1913 C CA . ALA A 1 223 ? -15.030 2.975 27.707 1.00 89.69 223 ALA A CA 1
ATOM 1914 C C . ALA A 1 223 ? -16.558 3.147 27.763 1.00 89.69 223 ALA A C 1
ATOM 1916 O O . ALA A 1 223 ? -17.227 2.412 28.494 1.00 89.69 223 ALA A O 1
ATOM 1917 N N . LEU A 1 224 ? -17.104 4.056 26.949 1.00 92.38 224 LEU A N 1
ATOM 1918 C CA . LEU A 1 224 ? -18.539 4.337 26.837 1.00 92.38 224 LEU A CA 1
ATOM 1919 C C . LEU A 1 224 ? -19.336 3.191 26.197 1.00 92.38 224 LEU A C 1
ATOM 1921 O O . LEU A 1 224 ? -20.502 3.006 26.542 1.00 92.38 224 LEU A O 1
ATOM 1925 N N . ASN A 1 225 ? -18.724 2.453 25.267 1.00 94.31 225 ASN A N 1
ATOM 1926 C CA . ASN A 1 225 ? -19.335 1.394 24.461 1.00 94.31 225 ASN A CA 1
ATOM 1927 C C . ASN A 1 225 ? -20.735 1.762 23.921 1.00 94.31 225 ASN A C 1
ATOM 1929 O O . ASN A 1 225 ? -21.713 1.072 24.226 1.00 94.31 225 ASN A O 1
ATOM 1933 N N . PRO A 1 226 ? -20.884 2.865 23.167 1.00 94.94 226 PRO A N 1
ATOM 1934 C CA . PRO A 1 226 ? -22.195 3.381 22.793 1.00 94.94 226 PRO A CA 1
ATOM 1935 C C . PRO A 1 226 ? -23.027 2.365 22.001 1.00 94.94 226 PRO A C 1
ATOM 1937 O O . PRO A 1 226 ? -22.512 1.613 21.169 1.00 94.94 226 PRO A O 1
ATOM 1940 N N . LYS A 1 227 ? -24.349 2.376 22.222 1.00 95.69 227 LYS A N 1
ATOM 1941 C CA . LYS A 1 227 ? -25.289 1.605 21.389 1.00 95.69 227 LYS A CA 1
ATOM 1942 C C . LYS A 1 227 ? -25.375 2.131 19.952 1.00 95.69 227 LYS A C 1
ATOM 1944 O O . LYS A 1 227 ? -25.571 1.346 19.034 1.00 95.69 227 LYS A O 1
ATOM 1949 N N . ASN A 1 228 ? -25.201 3.442 19.772 1.00 95.62 228 ASN A N 1
ATOM 1950 C CA . ASN A 1 228 ? -25.135 4.127 18.484 1.00 95.62 228 ASN A CA 1
ATOM 1951 C C . ASN A 1 228 ? -24.134 5.282 18.585 1.00 95.62 228 ASN A C 1
ATOM 1953 O O . ASN A 1 228 ? -24.139 6.018 19.578 1.00 95.62 228 ASN A O 1
ATOM 1957 N N . LEU A 1 229 ? -23.311 5.439 17.553 1.00 94.81 229 LEU A N 1
ATOM 1958 C CA . LEU A 1 229 ? -22.315 6.490 17.413 1.00 94.81 229 LEU A CA 1
ATOM 1959 C C . LEU A 1 229 ? -22.598 7.273 16.128 1.00 94.81 229 LEU A C 1
ATOM 1961 O O . LEU A 1 229 ? -22.383 6.772 15.026 1.00 94.81 229 LEU A O 1
ATOM 1965 N N . TYR A 1 230 ? -23.075 8.505 16.272 1.00 94.06 230 TYR A N 1
ATOM 1966 C CA . TYR A 1 230 ? -23.294 9.407 15.144 1.00 94.06 230 TYR A CA 1
ATOM 1967 C C . TYR A 1 230 ? -22.078 10.306 14.978 1.00 94.06 230 TYR A C 1
ATOM 1969 O O . TYR A 1 230 ? -21.790 11.100 15.871 1.00 94.06 230 TYR A O 1
ATOM 1977 N N . ILE A 1 231 ? -21.368 10.193 13.861 1.00 91.12 231 ILE A N 1
ATOM 1978 C CA . ILE A 1 231 ? -20.175 10.993 13.591 1.00 91.12 231 ILE A CA 1
ATOM 1979 C C . ILE A 1 231 ? -20.499 12.052 12.545 1.00 91.12 231 ILE A C 1
ATOM 1981 O O . ILE A 1 231 ? -20.957 11.725 11.456 1.00 91.12 231 ILE A O 1
ATOM 1985 N N . TYR A 1 232 ? -20.256 13.315 12.878 1.00 90.50 232 TYR A N 1
ATOM 1986 C CA . TYR A 1 232 ? -20.516 14.469 12.025 1.00 90.50 232 TYR A CA 1
ATOM 1987 C C . TYR A 1 232 ? -19.184 15.010 11.526 1.00 90.50 232 TYR A C 1
ATOM 1989 O O . TYR A 1 232 ? -18.447 15.647 12.282 1.00 90.50 232 TYR A O 1
ATOM 1997 N N . SER A 1 233 ? -18.865 14.699 10.273 1.00 83.69 233 SER A N 1
ATOM 1998 C CA . SER A 1 233 ? -17.630 15.121 9.618 1.00 83.69 233 SER A CA 1
ATOM 1999 C C . SER A 1 233 ? -17.824 15.165 8.107 1.00 83.69 233 SER A C 1
ATOM 2001 O O . SER A 1 233 ? -18.458 14.280 7.530 1.00 83.69 233 SER A O 1
ATOM 2003 N N . ASP A 1 234 ? -17.236 16.176 7.472 1.00 81.56 234 ASP A N 1
ATOM 2004 C CA . ASP A 1 234 ? -17.138 16.266 6.014 1.00 81.56 234 ASP A CA 1
ATOM 2005 C C . ASP A 1 234 ? -15.836 15.613 5.484 1.00 81.56 234 ASP A C 1
ATOM 2007 O O . ASP A 1 234 ? -15.661 15.447 4.273 1.00 81.56 234 ASP A O 1
ATOM 2011 N N . ALA A 1 235 ? -14.930 15.182 6.374 1.00 69.56 235 ALA A N 1
ATOM 2012 C CA . ALA A 1 235 ? -13.666 14.531 6.033 1.00 69.56 235 ALA A CA 1
ATOM 2013 C C . ALA A 1 235 ? -13.830 13.002 5.935 1.00 69.56 235 ALA A C 1
ATOM 2015 O O . ALA A 1 235 ? -13.680 12.275 6.912 1.00 69.56 235 ALA A O 1
ATOM 2016 N N . GLN A 1 236 ? -14.114 12.489 4.733 1.00 58.97 236 GLN A N 1
ATOM 2017 C CA . GLN A 1 236 ? -14.353 11.051 4.510 1.00 58.97 236 GLN A CA 1
ATOM 2018 C C . GLN A 1 236 ? -13.110 10.150 4.652 1.00 58.97 236 GLN A C 1
ATOM 2020 O O . GLN A 1 236 ? -13.260 8.936 4.742 1.00 58.97 236 GLN A O 1
ATOM 2025 N N . THR A 1 237 ? -11.895 10.705 4.660 1.00 60.88 237 THR A N 1
ATOM 2026 C CA . THR A 1 237 ? -10.633 9.937 4.603 1.00 60.88 237 THR A CA 1
ATOM 2027 C C . THR A 1 237 ? -9.826 9.967 5.899 1.00 60.88 237 THR A C 1
ATOM 2029 O O . THR A 1 237 ? -8.618 9.748 5.872 1.00 60.88 237 THR A O 1
ATOM 2032 N N . ASP A 1 238 ? -10.458 10.265 7.031 1.00 76.31 238 ASP A N 1
ATOM 2033 C CA . ASP A 1 238 ? -9.767 10.279 8.317 1.00 76.31 238 ASP A CA 1
ATOM 2034 C C . ASP A 1 238 ? -9.524 8.833 8.837 1.00 76.31 238 ASP A C 1
ATOM 2036 O O . ASP A 1 238 ? -10.485 8.062 8.998 1.00 76.31 238 ASP A O 1
ATOM 2040 N N . PRO A 1 239 ? -8.260 8.429 9.106 1.00 77.88 239 PRO A N 1
ATOM 2041 C CA . PRO A 1 239 ? -7.928 7.112 9.652 1.00 77.88 239 PRO A CA 1
ATOM 2042 C C . PRO A 1 239 ? -8.670 6.756 10.947 1.00 77.88 239 PRO A C 1
ATOM 2044 O O . PRO A 1 239 ? -9.023 5.585 11.143 1.00 77.88 239 PRO A O 1
ATOM 2047 N N . ILE A 1 240 ? -8.967 7.734 11.817 1.00 81.25 240 ILE A N 1
ATOM 2048 C CA . ILE A 1 240 ? -9.704 7.443 13.056 1.00 81.25 240 ILE A CA 1
ATOM 2049 C C . ILE A 1 240 ? -11.158 7.071 12.762 1.00 81.25 240 ILE A C 1
ATOM 2051 O O . ILE A 1 240 ? -11.688 6.144 13.371 1.00 81.25 240 ILE A O 1
ATOM 2055 N N . LEU A 1 241 ? -11.797 7.692 11.765 1.00 85.12 241 LEU A N 1
ATOM 2056 C CA . LEU A 1 241 ? -13.162 7.335 11.360 1.00 85.12 241 LEU A CA 1
ATOM 2057 C C . LEU A 1 241 ? -13.223 5.908 10.825 1.00 85.12 241 LEU A C 1
ATOM 2059 O O . LEU A 1 241 ? -14.114 5.144 11.200 1.00 85.12 241 LEU A O 1
ATOM 2063 N N . THR A 1 242 ? -12.230 5.530 10.020 1.00 85.19 242 THR A N 1
ATOM 2064 C CA . THR A 1 242 ? -12.096 4.162 9.508 1.00 85.19 242 THR A CA 1
ATOM 2065 C C . THR A 1 242 ? -11.919 3.169 10.657 1.00 85.19 242 THR A C 1
ATOM 2067 O O . THR A 1 242 ? -12.577 2.127 10.688 1.00 85.19 242 THR A O 1
ATOM 2070 N N . THR A 1 243 ? -11.084 3.499 11.646 1.00 87.88 243 THR A N 1
ATOM 2071 C CA . THR A 1 243 ? -10.886 2.677 12.851 1.00 87.88 243 THR A CA 1
ATOM 2072 C C . THR A 1 243 ? -12.190 2.526 13.639 1.00 87.88 243 THR A C 1
ATOM 2074 O O . THR A 1 243 ? -12.587 1.409 13.973 1.00 87.88 243 THR A O 1
ATOM 2077 N N . LEU A 1 244 ? -12.919 3.619 13.875 1.00 89.44 244 LEU A N 1
ATOM 2078 C CA . LEU A 1 244 ? -14.192 3.602 14.600 1.00 89.44 244 LEU A CA 1
ATOM 2079 C C . LEU A 1 244 ? -15.263 2.774 13.883 1.00 89.44 244 LEU A C 1
ATOM 2081 O O . LEU A 1 244 ? -15.937 1.973 14.530 1.00 89.44 244 LEU A O 1
ATOM 2085 N N . GLN A 1 245 ? -15.397 2.908 12.562 1.00 90.38 245 GLN A N 1
ATOM 2086 C CA . GLN A 1 245 ? -16.301 2.071 11.765 1.00 90.38 245 GLN A CA 1
ATOM 2087 C C . GLN A 1 245 ? -15.935 0.589 11.859 1.00 90.38 245 GLN A C 1
ATOM 2089 O O . GLN A 1 245 ? -16.817 -0.254 12.003 1.00 90.38 245 GLN A O 1
ATOM 2094 N N . ASN A 1 246 ? -14.641 0.264 11.830 1.00 90.31 246 ASN A N 1
ATOM 2095 C CA . ASN A 1 246 ? -14.181 -1.112 11.967 1.00 90.31 246 ASN A CA 1
ATOM 2096 C C . ASN A 1 246 ? -14.510 -1.699 13.344 1.00 90.31 246 ASN A C 1
ATOM 2098 O O . ASN A 1 246 ? -14.919 -2.853 13.413 1.00 90.31 246 ASN A O 1
ATOM 2102 N N . VAL A 1 247 ? -14.340 -0.934 14.422 1.00 91.31 247 VAL A N 1
ATOM 2103 C CA . VAL A 1 247 ? -14.529 -1.413 15.801 1.00 91.31 247 VAL A CA 1
ATOM 2104 C C . VAL A 1 247 ? -16.006 -1.491 16.195 1.00 91.31 247 VAL A C 1
ATOM 2106 O O . VAL A 1 247 ? -16.439 -2.461 16.818 1.00 91.31 247 VAL A O 1
ATOM 2109 N N . PHE A 1 248 ? -16.790 -0.466 15.858 1.00 93.38 248 PHE A N 1
ATOM 2110 C CA . PHE A 1 248 ? -18.191 -0.350 16.274 1.00 93.38 248 PHE A CA 1
ATOM 2111 C C . PHE A 1 248 ? -19.185 -0.884 15.231 1.00 93.38 248 PHE A C 1
ATOM 2113 O O . PHE A 1 248 ? -20.365 -1.035 15.563 1.00 93.38 248 PHE A O 1
ATOM 2120 N N . GLU A 1 249 ? -18.708 -1.236 14.032 1.00 92.81 249 GLU A N 1
ATOM 2121 C CA . GLU A 1 249 ? -19.465 -1.861 12.941 1.00 92.81 249 GLU A CA 1
ATOM 2122 C C . GLU A 1 249 ? -20.747 -1.057 12.618 1.00 92.81 249 GLU A C 1
ATOM 2124 O O . GLU A 1 249 ? -20.708 0.167 12.471 1.00 92.81 249 GLU A O 1
ATOM 2129 N N . GLU A 1 250 ? -21.906 -1.718 12.546 1.00 92.75 250 GLU A N 1
ATOM 2130 C CA . GLU A 1 250 ? -23.209 -1.122 12.201 1.00 92.75 250 GLU A CA 1
ATOM 2131 C C . GLU A 1 250 ? -23.701 -0.051 13.195 1.00 92.75 250 GLU A C 1
ATOM 2133 O O . GLU A 1 250 ? -24.687 0.640 12.934 1.00 92.75 250 GLU A O 1
ATOM 2138 N N . ARG A 1 251 ? -23.034 0.112 14.347 1.00 94.94 251 ARG A N 1
ATOM 2139 C CA . ARG A 1 251 ? -23.386 1.146 15.332 1.00 94.94 251 ARG A CA 1
ATOM 2140 C C . ARG A 1 251 ? -22.928 2.540 14.910 1.00 94.94 251 ARG A C 1
ATOM 2142 O O . ARG A 1 251 ? -23.388 3.506 15.521 1.00 94.94 251 ARG A O 1
ATOM 2149 N N . VAL A 1 252 ? -22.045 2.656 13.915 1.00 94.00 252 VAL A N 1
ATOM 2150 C CA . VAL A 1 252 ? -21.516 3.939 13.430 1.00 94.00 252 VAL A CA 1
ATOM 2151 C C . VAL A 1 252 ? -22.329 4.459 12.255 1.00 94.00 252 VAL A C 1
ATOM 2153 O O . VAL A 1 252 ? -22.492 3.777 11.247 1.00 94.00 252 VAL A O 1
ATOM 2156 N N . ILE A 1 253 ? -22.785 5.705 12.359 1.00 92.81 253 ILE A N 1
ATOM 2157 C CA . ILE A 1 253 ? -23.478 6.416 11.284 1.00 92.81 253 ILE A CA 1
ATOM 2158 C C . ILE A 1 253 ? -22.729 7.719 11.022 1.00 92.81 253 ILE A C 1
ATOM 2160 O O . ILE A 1 253 ? -22.623 8.557 11.916 1.00 92.81 253 ILE A O 1
ATOM 2164 N N . ILE A 1 254 ? -22.215 7.886 9.802 1.00 90.25 254 ILE A N 1
ATOM 2165 C CA . ILE A 1 254 ? -21.560 9.126 9.372 1.00 90.25 254 ILE A CA 1
ATOM 2166 C C . ILE A 1 254 ? -22.610 10.056 8.766 1.00 90.25 254 ILE A C 1
ATOM 2168 O O . ILE A 1 254 ? -23.335 9.682 7.842 1.00 90.25 254 ILE A O 1
ATOM 2172 N N . CYS A 1 255 ? -22.668 11.272 9.291 1.00 90.94 255 CYS A N 1
ATOM 2173 C CA . CYS A 1 255 ? -23.555 12.344 8.874 1.00 90.94 255 CYS A CA 1
ATOM 2174 C C . CYS A 1 255 ? -22.729 13.544 8.377 1.00 90.94 255 CYS A C 1
ATOM 2176 O O . CYS A 1 255 ? -21.630 13.775 8.885 1.00 90.94 255 CYS A O 1
ATOM 2178 N N . PRO A 1 256 ? -23.265 14.355 7.446 1.00 89.00 256 PRO A N 1
ATOM 2179 C CA . PRO A 1 256 ? -22.653 15.632 7.089 1.00 89.00 256 PRO A CA 1
ATOM 2180 C C . PRO A 1 256 ? -22.510 16.547 8.306 1.00 89.00 256 PRO A C 1
ATOM 2182 O O . PRO A 1 256 ? -23.395 16.562 9.168 1.00 89.00 256 PRO A O 1
ATOM 2185 N N . GLU A 1 257 ? -21.456 17.361 8.359 1.00 86.44 257 GLU A N 1
ATOM 2186 C CA . GLU A 1 257 ? -21.163 18.192 9.536 1.00 86.44 257 GLU A CA 1
ATOM 2187 C C . GLU A 1 257 ? -22.320 19.150 9.882 1.00 86.44 257 GLU A C 1
ATOM 2189 O O . GLU A 1 257 ? -22.696 19.319 11.045 1.00 86.44 257 GLU A O 1
ATOM 2194 N N . HIS A 1 258 ? -22.961 19.714 8.855 1.00 88.44 258 HIS A N 1
ATOM 2195 C CA . HIS A 1 258 ? -24.095 20.632 8.988 1.00 88.44 258 HIS A CA 1
ATOM 2196 C C . HIS A 1 258 ? -25.376 19.989 9.546 1.00 88.44 258 HIS A C 1
ATOM 2198 O O . HIS A 1 258 ? -26.309 20.707 9.900 1.00 88.44 258 HIS A O 1
ATOM 2204 N N . ALA A 1 259 ? -25.448 18.657 9.610 1.00 90.38 259 ALA A N 1
ATOM 2205 C CA . ALA A 1 259 ? -26.591 17.935 10.165 1.00 90.38 259 ALA A CA 1
ATOM 2206 C C . ALA A 1 259 ? -26.497 17.756 11.691 1.00 90.38 259 ALA A C 1
ATOM 2208 O O . ALA A 1 259 ? -27.363 17.103 12.276 1.00 90.38 259 ALA A O 1
ATOM 2209 N N . PHE A 1 260 ? -25.454 18.296 12.336 1.00 88.94 260 PHE A N 1
ATOM 2210 C CA . PHE A 1 260 ? -25.268 18.174 13.778 1.00 88.94 260 PHE A CA 1
ATOM 2211 C C . PHE A 1 260 ? -26.461 18.779 14.546 1.00 88.94 260 PHE A C 1
ATOM 2213 O O . PHE A 1 260 ? -26.798 19.942 14.324 1.00 88.94 260 PHE A O 1
ATOM 2220 N N . PRO A 1 261 ? -27.116 18.013 15.440 1.00 84.00 261 PRO A N 1
ATOM 2221 C CA . PRO A 1 261 ? -28.418 18.391 15.990 1.00 84.00 261 PRO A CA 1
ATOM 2222 C C . PRO A 1 261 ? -28.369 19.359 17.187 1.00 84.00 261 PRO A C 1
ATOM 2224 O O . PRO A 1 261 ? -29.432 19.664 17.733 1.00 84.00 261 PRO A O 1
ATOM 2227 N N . TYR A 1 262 ? -27.184 19.828 17.608 1.00 82.00 262 TYR A N 1
ATOM 2228 C CA . TYR A 1 262 ? -26.989 20.646 18.817 1.00 82.00 262 TYR A CA 1
ATOM 2229 C C . TYR A 1 262 ? -26.186 21.929 18.585 1.00 82.00 262 TYR A C 1
ATOM 2231 O O . TYR A 1 262 ? -25.285 21.936 17.716 1.00 82.00 262 TYR A O 1
#